Protein AF-A0A497CG20-F1 (afdb_monomer_lite)

Radius of gyration: 24.89 Å; chains: 1; bounding box: 87×39×53 Å

Structure (mmCIF, N/CA/C/O backbone):
data_AF-A0A497CG20-F1
#
_entry.id   AF-A0A497CG20-F1
#
loop_
_atom_site.group_PDB
_atom_site.id
_atom_site.type_symbol
_atom_site.label_atom_id
_atom_site.label_alt_id
_atom_site.label_comp_id
_atom_site.label_asym_id
_atom_site.label_entity_id
_atom_site.label_seq_id
_atom_site.pdbx_PDB_ins_code
_atom_site.Cartn_x
_atom_site.Cartn_y
_atom_site.Cartn_z
_atom_site.occupancy
_atom_site.B_iso_or_equiv
_atom_site.auth_seq_id
_atom_site.auth_comp_id
_atom_site.auth_asym_id
_atom_site.auth_atom_id
_atom_site.pdbx_PDB_model_num
ATOM 1 N N . MET A 1 1 ? -23.956 -10.165 29.101 1.00 36.22 1 MET A N 1
ATOM 2 C CA . MET A 1 1 ? -23.519 -10.994 27.953 1.00 36.22 1 MET A CA 1
ATOM 3 C C . MET A 1 1 ? -22.057 -10.684 27.666 1.00 36.22 1 MET A C 1
ATOM 5 O O . MET A 1 1 ? -21.723 -9.510 27.624 1.00 36.22 1 MET A O 1
ATOM 9 N N . LYS A 1 2 ? -21.184 -11.691 27.517 1.00 40.44 2 LYS A N 1
ATOM 10 C CA . LYS A 1 2 ? -19.804 -11.476 27.046 1.00 40.44 2 LYS A CA 1
ATOM 11 C C . LYS A 1 2 ? -19.844 -11.357 25.523 1.00 40.44 2 LYS A C 1
ATOM 13 O O . LYS A 1 2 ? -20.027 -12.365 24.846 1.00 40.44 2 LYS A O 1
ATOM 18 N N . VAL A 1 3 ? -19.748 -10.138 25.004 1.00 47.97 3 VAL A N 1
ATOM 19 C CA . VAL A 1 3 ? -19.591 -9.897 23.564 1.00 47.97 3 VAL A CA 1
ATOM 20 C C . VAL A 1 3 ? -18.223 -10.455 23.162 1.00 47.97 3 VAL A C 1
ATOM 22 O O . VAL A 1 3 ? -17.212 -10.066 23.741 1.00 47.97 3 VAL A O 1
ATOM 25 N N . LYS A 1 4 ? -18.181 -11.419 22.234 1.00 45.28 4 LYS A N 1
ATOM 26 C CA . LYS A 1 4 ? -16.920 -11.872 21.632 1.00 45.28 4 LYS A CA 1
ATOM 27 C C . LYS A 1 4 ? -16.500 -10.820 20.611 1.00 45.28 4 LYS A C 1
ATOM 29 O O . LYS A 1 4 ? -17.121 -10.714 19.560 1.00 45.28 4 LYS A O 1
ATOM 34 N N . VAL A 1 5 ? -15.484 -10.035 20.948 1.00 55.03 5 VAL A N 1
ATOM 35 C CA . VAL A 1 5 ? -14.857 -9.081 20.031 1.00 55.03 5 VAL A CA 1
ATOM 36 C C . VAL A 1 5 ? -13.803 -9.843 19.230 1.00 55.03 5 VAL A C 1
ATOM 38 O O . VAL A 1 5 ? -12.894 -10.421 19.820 1.00 55.03 5 VAL A O 1
ATOM 41 N N . THR A 1 6 ? -13.933 -9.891 17.905 1.00 57.03 6 THR A N 1
ATOM 42 C CA . THR A 1 6 ? -12.849 -10.333 17.017 1.00 57.03 6 THR A CA 1
ATOM 43 C C . THR A 1 6 ? -12.008 -9.118 16.672 1.00 57.03 6 THR A C 1
ATOM 45 O O . THR A 1 6 ? -12.507 -8.176 16.054 1.00 57.03 6 THR A O 1
ATOM 48 N N . LEU A 1 7 ? -10.762 -9.120 17.126 1.00 63.94 7 LEU A N 1
ATOM 49 C CA . LEU A 1 7 ? -9.804 -8.053 16.881 1.00 63.94 7 LEU A CA 1
ATOM 50 C C . LEU A 1 7 ? -8.836 -8.496 15.786 1.00 63.94 7 LEU A C 1
ATOM 52 O O . LEU A 1 7 ? -8.541 -9.688 15.706 1.00 63.94 7 LEU A O 1
ATOM 56 N N . PRO A 1 8 ? -8.352 -7.570 14.947 1.00 65.38 8 PRO A N 1
ATOM 57 C CA . PRO A 1 8 ? -7.290 -7.887 14.007 1.00 65.38 8 PRO A CA 1
ATOM 58 C C . PRO A 1 8 ? -6.031 -8.274 14.787 1.00 65.38 8 PRO A C 1
ATOM 60 O O . PRO A 1 8 ? -5.558 -7.508 15.626 1.00 65.38 8 PRO A O 1
ATOM 63 N N . GLU A 1 9 ? -5.492 -9.455 14.502 1.00 63.66 9 GLU A N 1
ATOM 64 C CA . GLU A 1 9 ? -4.270 -9.949 15.145 1.00 63.66 9 GLU A CA 1
ATOM 65 C C . GLU A 1 9 ? -3.032 -9.580 14.316 1.00 63.66 9 GLU A C 1
ATOM 67 O O . GLU A 1 9 ? -1.929 -9.485 14.851 1.00 63.66 9 GLU A O 1
ATOM 72 N N . ASN A 1 10 ? -3.204 -9.338 13.008 1.00 67.00 10 ASN A N 1
ATOM 73 C CA . ASN A 1 10 ? -2.115 -9.057 12.080 1.00 67.00 10 ASN A CA 1
ATOM 74 C C . ASN A 1 10 ? -2.427 -7.904 11.114 1.00 67.00 10 ASN A C 1
ATOM 76 O O . ASN A 1 10 ? -3.576 -7.610 10.792 1.00 67.00 10 ASN A O 1
ATOM 80 N N . ASN A 1 11 ? -1.373 -7.325 10.525 1.00 73.69 11 ASN A N 1
ATOM 81 C CA . ASN A 1 11 ? -1.465 -6.302 9.468 1.00 73.69 11 ASN A CA 1
ATOM 82 C C . ASN A 1 11 ? -2.280 -6.753 8.233 1.00 73.69 11 ASN A C 1
ATOM 84 O O . ASN A 1 11 ? -2.727 -5.928 7.442 1.00 73.69 11 ASN A O 1
ATOM 88 N N . SER A 1 12 ? -2.449 -8.063 8.032 1.00 80.38 12 SER A N 1
ATOM 89 C CA . SER A 1 12 ? -3.261 -8.625 6.943 1.00 80.38 12 SER A CA 1
ATOM 90 C C . SER A 1 12 ? -4.768 -8.505 7.199 1.00 80.38 12 SER A C 1
ATOM 92 O O . SER A 1 12 ? -5.536 -8.527 6.244 1.00 80.38 12 SER A O 1
ATOM 94 N N . ASP A 1 13 ? -5.174 -8.369 8.463 1.00 80.06 13 ASP A N 1
ATOM 95 C CA . ASP A 1 13 ? -6.580 -8.331 8.890 1.00 80.06 13 ASP A CA 1
ATOM 96 C C . ASP A 1 13 ? -7.145 -6.903 8.871 1.00 80.06 13 ASP A C 1
ATOM 98 O O . ASP A 1 13 ? -8.343 -6.687 9.050 1.00 80.06 13 ASP A O 1
ATOM 102 N N . ILE A 1 14 ? -6.272 -5.913 8.661 1.00 85.75 14 ILE A N 1
ATOM 103 C CA . ILE A 1 14 ? -6.614 -4.497 8.601 1.00 85.75 14 ILE A CA 1
ATOM 104 C C . ILE A 1 14 ? -6.664 -4.067 7.141 1.00 85.75 14 ILE A C 1
ATOM 106 O O . ILE A 1 14 ? -5.677 -4.173 6.416 1.00 85.75 14 ILE A O 1
ATOM 110 N N . THR A 1 15 ? -7.795 -3.514 6.721 1.00 92.50 15 THR A N 1
ATOM 111 C CA . THR A 1 15 ? -7.937 -2.876 5.408 1.00 92.50 15 THR A CA 1
ATOM 112 C C . THR A 1 15 ? -7.403 -1.445 5.421 1.00 92.50 15 THR A C 1
ATOM 114 O O . THR A 1 15 ? -7.436 -0.746 6.441 1.00 92.50 15 THR A O 1
ATOM 117 N N . LEU A 1 16 ? -6.988 -0.956 4.254 1.00 93.44 16 LEU A N 1
ATOM 118 C CA . LEU A 1 16 ? -6.582 0.434 4.072 1.00 93.44 16 LEU A CA 1
ATOM 119 C C . LEU A 1 16 ? -7.684 1.423 4.486 1.00 93.44 16 LEU A C 1
ATOM 121 O O . LEU A 1 16 ? -7.397 2.457 5.082 1.00 93.44 16 LEU A O 1
ATOM 125 N N . LEU A 1 17 ? -8.956 1.101 4.246 1.00 93.69 17 LEU A N 1
ATOM 126 C CA . LEU A 1 17 ? -10.088 1.923 4.671 1.00 93.69 17 LEU A CA 1
ATOM 127 C C . LEU A 1 17 ? -10.144 2.085 6.190 1.00 93.69 17 LEU A C 1
ATOM 129 O O . LEU A 1 17 ? -10.422 3.178 6.687 1.00 93.69 17 LEU A O 1
ATOM 133 N N . GLN A 1 18 ? -9.933 0.995 6.927 1.00 89.94 18 GLN A N 1
ATOM 134 C CA . GLN A 1 18 ? -9.932 1.024 8.387 1.00 89.94 18 GLN A CA 1
ATOM 135 C C . GLN A 1 18 ? -8.779 1.883 8.898 1.00 89.94 18 GLN A C 1
ATOM 137 O O . GLN A 1 18 ? -9.002 2.762 9.731 1.00 89.94 18 GLN A O 1
ATOM 142 N N . PHE A 1 19 ? -7.588 1.724 8.318 1.00 89.44 19 PHE A N 1
ATOM 143 C CA . PHE A 1 19 ? -6.441 2.573 8.626 1.00 89.44 19 PHE A CA 1
ATOM 144 C C . PHE A 1 19 ? -6.713 4.057 8.324 1.00 89.44 19 PHE A C 1
ATOM 146 O O . PHE A 1 19 ? -6.526 4.911 9.185 1.00 89.44 19 PHE A O 1
ATOM 153 N N . GLN A 1 20 ? -7.272 4.382 7.155 1.00 91.56 20 GLN A N 1
ATOM 154 C CA . GLN A 1 20 ? -7.654 5.753 6.795 1.00 91.56 20 GLN A CA 1
ATOM 155 C C . GLN A 1 20 ? -8.677 6.361 7.767 1.00 91.56 20 GLN A C 1
ATOM 157 O O . GLN A 1 20 ? -8.612 7.549 8.090 1.00 91.56 20 GLN A O 1
ATOM 162 N N . LYS A 1 21 ? -9.659 5.573 8.226 1.00 90.62 21 LYS A N 1
ATOM 163 C CA . LYS A 1 21 ? -10.639 6.019 9.231 1.00 90.62 21 LYS A CA 1
ATOM 164 C C . LYS A 1 21 ? -9.974 6.273 10.582 1.00 90.62 21 LYS A C 1
ATOM 166 O O . LYS A 1 21 ? -10.325 7.254 11.237 1.00 90.62 21 LYS A O 1
ATOM 171 N N . TYR A 1 22 ? -9.029 5.420 10.971 1.00 86.56 22 TYR A N 1
ATOM 172 C CA . TYR A 1 22 ? -8.244 5.568 12.191 1.00 86.56 22 TYR A CA 1
ATOM 173 C C . TYR A 1 22 ? -7.375 6.834 12.156 1.00 86.56 22 TYR A C 1
ATOM 175 O O . TYR A 1 22 ? -7.491 7.666 13.050 1.00 86.56 22 TYR A O 1
ATOM 183 N N . GLU A 1 23 ? -6.625 7.068 11.078 1.00 87.12 23 GLU A N 1
ATOM 184 C CA . GLU A 1 23 ? -5.813 8.283 10.892 1.00 87.12 23 GLU A CA 1
ATOM 185 C C . GLU A 1 23 ? -6.654 9.570 10.910 1.00 87.12 23 GLU A C 1
ATOM 187 O O . GLU A 1 23 ? -6.287 10.591 11.491 1.00 87.12 23 GLU A O 1
ATOM 192 N N . LYS A 1 24 ? -7.854 9.538 10.324 1.00 89.75 24 LYS A N 1
ATOM 193 C CA . LYS A 1 24 ? -8.784 10.675 10.417 1.00 89.75 24 LYS A CA 1
ATOM 194 C C . LYS A 1 24 ? -9.299 10.894 11.836 1.00 89.75 24 LYS A C 1
ATOM 196 O O . LYS A 1 24 ? -9.647 12.022 12.186 1.00 89.75 24 LYS A O 1
ATOM 201 N N . LEU A 1 25 ? -9.406 9.835 12.635 1.00 86.06 25 LEU A N 1
ATOM 202 C CA . LEU A 1 25 ? -9.857 9.907 14.019 1.00 86.06 25 LEU A CA 1
ATOM 203 C C . LEU A 1 25 ? -8.759 10.460 14.938 1.00 86.06 25 LEU A C 1
ATOM 205 O O . LEU A 1 25 ? -9.068 11.311 15.767 1.00 86.06 25 LEU A O 1
ATOM 209 N N . THR A 1 26 ? -7.499 10.049 14.763 1.00 81.81 26 THR A N 1
ATOM 210 C CA . THR A 1 26 ? -6.345 10.550 15.541 1.00 81.81 26 THR A CA 1
ATOM 211 C C . THR A 1 26 ? -6.109 12.045 15.328 1.00 81.81 26 THR A C 1
ATOM 213 O O . THR A 1 26 ? -5.745 12.756 16.262 1.00 81.81 26 THR A O 1
ATOM 216 N N . LYS A 1 27 ? -6.400 12.560 14.127 1.00 84.75 27 LYS A N 1
ATOM 217 C CA . LYS A 1 27 ? -6.303 13.993 13.801 1.00 84.75 27 LYS A CA 1
ATOM 218 C C . LYS A 1 27 ? -7.442 14.851 14.395 1.00 84.75 27 LYS A C 1
ATOM 220 O O . LYS A 1 27 ? -7.343 16.081 14.380 1.00 84.75 27 LYS A O 1
ATOM 225 N N . LYS A 1 28 ? -8.530 14.263 14.920 1.00 84.12 28 LYS A N 1
ATOM 226 C CA . LYS A 1 28 ? -9.656 15.022 15.508 1.00 84.12 28 LYS A CA 1
ATOM 227 C C . LYS A 1 28 ? -9.337 15.505 16.924 1.00 84.12 28 LYS A C 1
ATOM 229 O O . LYS A 1 28 ? -9.012 14.719 17.805 1.00 84.12 28 LYS A O 1
ATOM 234 N N . LYS A 1 29 ? -9.525 16.805 17.167 1.00 80.88 29 LYS A N 1
ATOM 235 C CA . LYS A 1 29 ? -9.379 17.427 18.495 1.00 80.88 29 LYS A CA 1
ATOM 236 C C . LYS A 1 29 ? -10.704 17.416 19.266 1.00 80.88 29 LYS A C 1
ATOM 238 O O . LYS A 1 29 ? -11.766 17.525 18.659 1.00 80.88 29 LYS A O 1
ATOM 243 N N . GLY A 1 30 ? -10.627 17.340 20.597 1.00 78.19 30 GLY A N 1
ATOM 244 C CA . GLY A 1 30 ? -11.780 17.502 21.497 1.00 78.19 30 GLY A CA 1
ATOM 245 C C . GLY A 1 30 ? -12.581 16.232 21.801 1.00 78.19 30 GLY A C 1
ATOM 246 O O . GLY A 1 30 ? -13.637 16.332 22.413 1.00 78.19 30 GLY A O 1
ATOM 247 N N . LEU A 1 31 ? -12.097 15.055 21.393 1.00 78.12 31 LEU A N 1
ATOM 248 C CA . LEU A 1 31 ? -12.680 13.774 21.797 1.00 78.12 31 LEU A CA 1
ATOM 249 C C . LEU A 1 31 ? -12.225 13.416 23.212 1.00 78.12 31 LEU A C 1
ATOM 251 O O . LEU A 1 31 ? -11.040 13.524 23.532 1.00 78.12 31 LEU A O 1
ATOM 255 N N . THR A 1 32 ? -13.147 12.939 24.043 1.00 80.12 32 THR A N 1
ATOM 256 C CA . THR A 1 32 ? -12.768 12.279 25.297 1.00 80.12 32 THR A CA 1
ATOM 257 C C . THR A 1 32 ? -12.097 10.934 24.999 1.00 80.12 32 THR A C 1
ATOM 259 O O . THR A 1 32 ? -12.389 10.299 23.982 1.00 80.12 32 THR A O 1
ATOM 262 N N . ASN A 1 33 ? -11.240 10.448 25.907 1.00 71.50 33 ASN A N 1
ATOM 263 C CA . ASN A 1 33 ? -10.596 9.134 25.753 1.00 71.50 33 ASN A CA 1
ATOM 264 C C . ASN A 1 33 ? -11.624 8.018 25.502 1.00 71.50 33 ASN A C 1
ATOM 266 O O . ASN A 1 33 ? -11.411 7.161 24.652 1.00 71.50 33 ASN A O 1
ATOM 270 N N . ARG A 1 34 ? -12.780 8.063 26.177 1.00 72.88 34 ARG A N 1
ATOM 271 C CA . ARG A 1 34 ? -13.854 7.074 25.997 1.00 72.88 34 ARG A CA 1
ATOM 272 C C . ARG A 1 34 ? -14.439 7.101 24.581 1.00 72.88 34 ARG A C 1
ATOM 274 O O . ARG A 1 34 ? -14.639 6.047 23.982 1.00 72.88 34 ARG A O 1
ATOM 281 N N . GLU A 1 35 ? -14.711 8.285 24.036 1.00 77.25 35 GLU A N 1
ATOM 282 C CA . GLU A 1 35 ? -15.280 8.430 22.690 1.00 77.25 35 GLU A CA 1
ATOM 283 C C . GLU A 1 35 ? -14.296 8.047 21.592 1.00 77.25 35 GLU A C 1
ATOM 285 O O . GLU A 1 35 ? -14.691 7.415 20.612 1.00 77.25 35 GLU A O 1
ATOM 290 N N . PHE A 1 36 ? -13.029 8.436 21.746 1.00 77.88 36 PHE A N 1
ATOM 291 C CA . PHE A 1 36 ? -11.964 8.058 20.826 1.00 77.88 36 PHE A CA 1
ATOM 292 C C . PHE A 1 36 ? -11.855 6.534 20.748 1.00 77.88 36 PHE A C 1
ATOM 294 O O . PHE A 1 36 ? -11.998 5.946 19.678 1.00 77.88 36 PHE A O 1
ATOM 301 N N . THR A 1 37 ? -11.721 5.887 21.901 1.00 70.75 37 THR A N 1
ATOM 302 C CA . THR A 1 37 ? -11.549 4.441 22.009 1.00 70.75 37 THR A CA 1
ATOM 303 C C . THR A 1 37 ? -12.732 3.653 21.451 1.00 70.75 37 THR A C 1
ATOM 305 O O . THR A 1 37 ? -12.538 2.725 20.668 1.00 70.75 37 THR A O 1
ATOM 308 N N . ALA A 1 38 ? -13.969 4.035 21.776 1.00 74.50 38 ALA A N 1
ATOM 309 C CA . ALA A 1 38 ? -15.148 3.349 21.247 1.00 74.50 38 ALA A CA 1
ATOM 310 C C . ALA A 1 38 ? -15.249 3.450 19.710 1.00 74.50 38 ALA A C 1
ATOM 312 O O . ALA A 1 38 ? -15.689 2.508 19.052 1.00 74.50 38 ALA A O 1
ATOM 313 N N . ARG A 1 39 ? -14.782 4.558 19.118 1.00 80.81 39 ARG A N 1
ATOM 314 C CA . ARG A 1 39 ? -14.688 4.711 17.657 1.00 80.81 39 ARG A CA 1
ATOM 315 C C . ARG A 1 39 ? -13.553 3.887 17.048 1.00 80.81 39 ARG A C 1
ATOM 317 O O . ARG A 1 39 ? -13.713 3.391 15.941 1.00 80.81 39 ARG A O 1
ATOM 324 N N . VAL A 1 40 ? -12.424 3.724 17.741 1.00 78.06 40 VAL A N 1
ATOM 325 C CA . VAL A 1 40 ? -11.350 2.821 17.293 1.00 78.06 40 VAL A CA 1
ATOM 326 C C . VAL A 1 40 ? -11.871 1.387 17.238 1.00 78.06 40 VAL A C 1
ATOM 328 O O . VAL A 1 40 ? -11.772 0.740 16.199 1.00 78.06 40 VAL A O 1
ATOM 331 N N . VAL A 1 41 ? -12.506 0.908 18.310 1.00 75.38 41 VAL A N 1
ATOM 332 C CA . VAL A 1 41 ? -13.065 -0.450 18.335 1.00 75.38 41 VAL A CA 1
ATOM 333 C C . VAL A 1 41 ? -14.078 -0.653 17.213 1.00 75.38 41 VAL A C 1
ATOM 335 O O . VAL A 1 41 ? -14.007 -1.670 16.526 1.00 75.38 41 VAL A O 1
ATOM 338 N N . SER A 1 42 ? -14.977 0.303 16.963 1.00 79.19 42 SER A N 1
ATOM 339 C CA . SER A 1 42 ? -15.965 0.151 15.888 1.00 79.19 42 SER A CA 1
ATOM 340 C C . SER A 1 42 ? -15.342 0.102 14.488 1.00 79.19 42 SER A C 1
ATOM 342 O O . SER A 1 42 ? -15.864 -0.582 13.611 1.00 79.19 42 SER A O 1
ATOM 344 N N . ILE A 1 43 ? -14.199 0.762 14.271 1.00 83.69 43 ILE A N 1
ATOM 345 C CA . ILE A 1 43 ? -13.457 0.686 13.003 1.00 83.69 43 ILE A CA 1
ATOM 346 C C . ILE A 1 43 ? -12.906 -0.728 12.765 1.00 83.69 43 ILE A C 1
ATOM 348 O O . ILE A 1 43 ? -12.988 -1.227 11.641 1.00 83.69 43 ILE A O 1
ATOM 352 N N . PHE A 1 44 ? -12.353 -1.372 13.795 1.00 78.44 44 PHE A N 1
ATOM 353 C CA . PHE A 1 44 ? -11.583 -2.613 13.635 1.00 78.44 44 PHE A CA 1
ATOM 354 C C . PHE A 1 44 ? -12.348 -3.902 13.961 1.00 78.44 44 PHE A C 1
ATOM 356 O O . PHE A 1 44 ? -11.977 -4.955 13.460 1.00 78.44 44 PHE A O 1
ATOM 363 N N . SER A 1 45 ? -13.414 -3.844 14.762 1.00 69.88 45 SER A N 1
ATOM 364 C CA . SER A 1 45 ? -14.129 -5.044 15.236 1.00 69.88 45 SER A CA 1
ATOM 365 C C . SER A 1 45 ? -15.440 -5.348 14.504 1.00 69.88 45 SER A C 1
ATOM 367 O O . SER A 1 45 ? -16.114 -6.314 14.852 1.00 69.88 45 SER A O 1
ATOM 369 N N . ASN A 1 46 ? -15.838 -4.535 13.515 1.00 62.12 46 ASN A N 1
ATOM 370 C CA . ASN A 1 46 ? -17.170 -4.588 12.883 1.00 62.12 46 ASN A CA 1
ATOM 371 C C . ASN A 1 46 ? -18.355 -4.478 13.875 1.00 62.12 46 ASN A C 1
ATOM 373 O O . ASN A 1 46 ? -19.503 -4.692 13.485 1.00 62.12 46 ASN A O 1
ATOM 377 N N . LEU A 1 47 ? -18.109 -4.137 15.146 1.00 61.03 47 LEU A N 1
ATOM 378 C CA . LEU A 1 47 ? -19.145 -3.952 16.160 1.00 61.03 47 LEU A CA 1
ATOM 379 C C . LEU A 1 47 ? -19.694 -2.526 16.124 1.00 61.03 47 LEU A C 1
ATOM 381 O O . LEU A 1 47 ? -18.948 -1.554 15.979 1.00 61.03 47 LEU A O 1
ATOM 385 N N . ASP A 1 48 ? -21.009 -2.403 16.309 1.00 57.44 48 ASP A N 1
ATOM 386 C CA . ASP A 1 48 ? -21.661 -1.103 16.433 1.00 57.44 48 ASP A CA 1
ATOM 387 C C . ASP A 1 48 ? -21.249 -0.408 17.742 1.00 57.44 48 ASP A C 1
ATOM 389 O O . ASP A 1 48 ? -21.115 -1.044 18.790 1.00 57.44 48 ASP A O 1
ATOM 393 N N . TYR A 1 49 ? -21.085 0.915 17.686 1.00 55.25 49 TYR A N 1
ATOM 394 C CA . TYR A 1 49 ? -20.668 1.776 18.796 1.00 55.25 49 TYR A CA 1
ATOM 395 C C . TYR A 1 49 ? -21.543 1.573 20.043 1.00 55.25 49 TYR A C 1
ATOM 397 O O . TYR A 1 49 ? -21.036 1.532 21.163 1.00 55.25 49 TYR A O 1
ATOM 405 N N . HIS A 1 50 ? -22.847 1.365 19.841 1.00 58.22 50 HIS A N 1
ATOM 406 C CA . HIS A 1 50 ? -23.829 1.129 20.903 1.00 58.22 50 HIS A CA 1
ATOM 407 C C . HIS A 1 50 ? -23.713 -0.251 21.572 1.00 58.22 50 HIS A C 1
ATOM 409 O O . HIS A 1 50 ? -24.249 -0.462 22.655 1.00 58.22 50 HIS A O 1
ATOM 415 N N . SER A 1 51 ? -22.988 -1.194 20.964 1.00 56.50 51 SER A N 1
ATOM 416 C CA . SER A 1 51 ? -22.783 -2.547 21.506 1.00 56.50 51 SER A CA 1
ATOM 417 C C . SER A 1 51 ? -21.607 -2.630 22.490 1.00 56.50 51 SER A C 1
ATOM 419 O O . SER A 1 51 ? -21.342 -3.694 23.051 1.00 56.50 51 SER A O 1
ATOM 421 N N . LEU A 1 52 ? -20.888 -1.520 22.701 1.00 59.22 52 LEU A N 1
ATOM 422 C CA . LEU A 1 52 ? -19.640 -1.469 23.470 1.00 59.22 52 LEU A CA 1
ATOM 423 C C . LEU A 1 52 ? -19.814 -1.046 24.934 1.00 59.22 52 LEU A C 1
ATOM 425 O O . LEU A 1 52 ? -18.820 -0.995 25.658 1.00 59.22 52 LEU A O 1
ATOM 429 N N . ASP A 1 53 ? -21.045 -0.812 25.399 1.00 57.16 53 ASP A N 1
ATOM 430 C CA . ASP A 1 53 ? -21.348 -0.358 26.769 1.00 57.16 53 ASP A CA 1
ATOM 431 C C . ASP A 1 53 ? -20.970 -1.362 27.883 1.00 57.16 53 ASP A C 1
ATOM 433 O O . ASP A 1 53 ? -21.093 -1.052 29.068 1.00 57.16 53 ASP A O 1
ATOM 437 N N . GLY A 1 54 ? -20.464 -2.550 27.527 1.00 55.84 54 GLY A N 1
ATOM 438 C CA . GLY A 1 54 ? -20.026 -3.589 28.466 1.00 55.84 54 GLY A CA 1
ATOM 439 C C . GLY A 1 54 ? 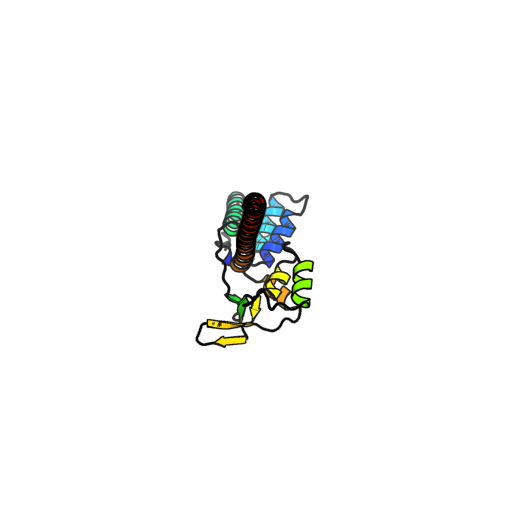-18.555 -4.013 28.380 1.00 55.84 54 GLY A C 1
ATOM 440 O O . GLY A 1 54 ? -18.182 -4.952 29.084 1.00 55.84 54 GLY A O 1
ATOM 441 N N . VAL A 1 55 ? -17.727 -3.395 27.529 1.00 56.97 55 VAL A N 1
ATOM 442 C CA . VAL A 1 55 ? -16.294 -3.744 27.425 1.00 56.97 55 VAL A CA 1
ATOM 443 C C . VAL A 1 55 ? -15.507 -2.987 28.515 1.00 56.97 55 VAL A C 1
ATOM 445 O O . VAL A 1 55 ? -15.874 -1.876 28.902 1.00 56.97 55 VAL A O 1
ATOM 448 N N . LYS A 1 56 ? -14.485 -3.606 29.124 1.00 56.47 56 LYS A N 1
ATOM 449 C CA . LYS A 1 56 ? -13.731 -3.001 30.243 1.00 56.47 56 LYS A CA 1
ATOM 450 C C . LYS A 1 56 ? -12.592 -2.134 29.733 1.00 56.47 56 LYS A C 1
ATOM 452 O O . LYS A 1 56 ? -11.907 -2.574 28.824 1.00 56.47 56 LYS A O 1
ATOM 457 N N . LEU A 1 57 ? -12.325 -0.983 30.379 1.00 53.97 57 LEU A N 1
ATOM 458 C CA . LEU A 1 57 ? -11.286 -0.005 29.984 1.00 53.97 57 LEU A CA 1
ATOM 459 C C . LEU A 1 57 ? -9.915 -0.653 29.662 1.00 53.97 57 LEU A C 1
ATOM 461 O O . LEU A 1 57 ? -9.279 -0.278 28.683 1.00 53.97 57 LEU A O 1
ATOM 465 N N . THR A 1 58 ? -9.524 -1.671 30.434 1.00 56.91 58 THR A N 1
ATOM 466 C CA . THR A 1 58 ? -8.289 -2.456 30.255 1.00 56.91 58 THR A CA 1
ATOM 467 C C . THR A 1 58 ? -8.254 -3.248 28.952 1.00 56.91 58 THR A C 1
ATOM 469 O O . THR A 1 58 ? -7.247 -3.227 28.257 1.00 56.91 58 THR A O 1
ATOM 472 N N . ASP A 1 59 ? -9.375 -3.867 28.568 1.00 57.84 59 ASP A N 1
ATOM 473 C CA . ASP A 1 59 ? -9.476 -4.608 27.307 1.00 57.84 59 ASP A CA 1
ATOM 474 C C . ASP A 1 59 ? -9.297 -3.655 26.110 1.00 57.84 59 ASP A C 1
ATOM 476 O O . ASP A 1 59 ? -8.902 -4.080 25.031 1.00 57.84 59 ASP A O 1
ATOM 480 N N . TYR A 1 60 ? -9.551 -2.351 26.284 1.00 60.31 60 TYR A N 1
ATOM 481 C CA . TYR A 1 60 ? -9.402 -1.367 25.213 1.00 60.31 60 TYR A CA 1
ATOM 482 C C . TYR A 1 60 ? -7.986 -0.818 25.035 1.00 60.31 60 TYR A C 1
ATOM 484 O O . TYR A 1 60 ? -7.600 -0.530 23.903 1.00 60.31 60 TYR A O 1
ATOM 492 N N . GLU A 1 61 ? -7.220 -0.636 26.112 1.00 64.38 61 GLU A N 1
ATOM 493 C CA . GLU A 1 61 ? -5.798 -0.276 25.993 1.00 64.38 61 GLU A CA 1
ATOM 494 C C . GLU A 1 61 ? -5.031 -1.405 25.301 1.00 64.38 61 GLU A C 1
ATOM 496 O O . GLU A 1 61 ? -4.233 -1.147 24.398 1.00 64.38 61 GLU A O 1
ATOM 501 N N . ASP A 1 62 ? -5.380 -2.652 25.624 1.00 65.06 62 ASP A N 1
ATOM 502 C CA . ASP A 1 62 ? -4.858 -3.839 24.954 1.00 65.06 62 ASP A CA 1
ATOM 503 C C . ASP A 1 62 ? -5.231 -3.866 23.464 1.00 65.06 62 ASP A C 1
ATOM 505 O O . ASP A 1 62 ? -4.378 -4.173 22.635 1.00 65.06 62 ASP A O 1
ATOM 509 N N . ILE A 1 63 ? -6.454 -3.467 23.089 1.00 63.53 63 ILE A N 1
ATOM 510 C CA . ILE A 1 63 ? -6.879 -3.350 21.681 1.00 63.53 63 ILE A CA 1
ATOM 511 C C . ILE A 1 63 ? -6.037 -2.327 20.917 1.00 63.53 63 ILE A C 1
ATOM 513 O O . ILE A 1 63 ? -5.527 -2.618 19.835 1.00 63.53 63 ILE A O 1
ATOM 517 N N . VAL A 1 64 ? -5.897 -1.114 21.458 1.00 66.75 64 VAL A N 1
ATOM 518 C CA . VAL A 1 64 ? -5.122 -0.047 20.805 1.00 66.75 64 VAL A CA 1
ATOM 519 C C . VAL A 1 64 ? -3.652 -0.445 20.700 1.00 66.75 64 VAL A C 1
ATOM 521 O O . VAL A 1 64 ? -3.026 -0.220 19.662 1.00 66.75 64 VAL A O 1
ATOM 524 N N . SER A 1 65 ? -3.115 -1.077 21.744 1.00 71.00 65 SER A N 1
ATOM 525 C CA . SER A 1 65 ? -1.760 -1.622 21.762 1.00 71.00 65 SER A CA 1
ATOM 526 C C . SER A 1 65 ? -1.578 -2.699 20.689 1.00 71.00 65 SER A C 1
ATOM 528 O O . SER A 1 65 ? -0.679 -2.578 19.863 1.00 71.00 65 SER A O 1
ATOM 530 N N . GLN A 1 66 ? -2.486 -3.678 20.599 1.00 68.25 66 GLN A N 1
ATOM 531 C CA . GLN A 1 66 ? -2.456 -4.731 19.576 1.00 68.25 66 GLN A CA 1
ATOM 532 C C . GLN A 1 66 ? -2.523 -4.166 18.156 1.00 68.25 66 GLN A C 1
ATOM 534 O O . GLN A 1 66 ? -1.720 -4.557 17.314 1.00 68.25 66 GLN A O 1
ATOM 539 N N . ILE A 1 67 ? -3.408 -3.198 17.892 1.00 66.38 67 ILE A N 1
ATOM 540 C CA . ILE A 1 67 ? -3.493 -2.520 16.588 1.00 66.38 67 ILE A CA 1
ATOM 541 C C . ILE A 1 67 ? -2.180 -1.794 16.279 1.00 66.38 67 ILE A C 1
ATOM 543 O O . ILE A 1 67 ? -1.660 -1.891 15.169 1.00 66.38 67 ILE A O 1
ATOM 547 N N . THR A 1 68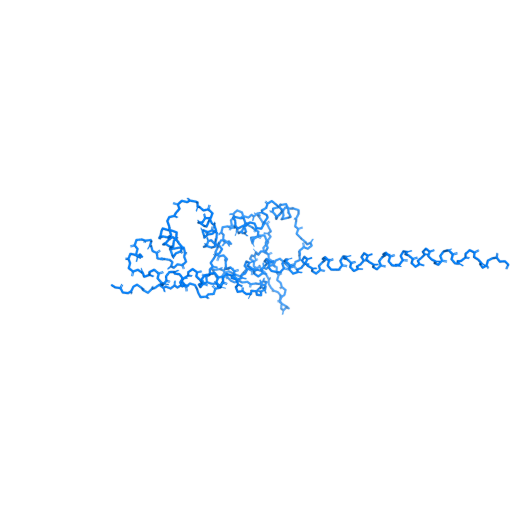 ? -1.615 -1.092 17.260 1.00 68.69 68 THR A N 1
ATOM 548 C CA . THR A 1 68 ? -0.352 -0.363 17.096 1.00 68.69 68 THR A CA 1
ATOM 549 C C . THR A 1 68 ? 0.808 -1.322 16.826 1.00 68.69 68 THR A C 1
ATOM 551 O O . THR A 1 68 ? 1.626 -1.068 15.943 1.00 68.69 68 THR A O 1
ATOM 554 N N . THR A 1 69 ? 0.878 -2.450 17.531 1.00 72.44 69 THR A N 1
ATOM 555 C CA . THR A 1 69 ? 1.875 -3.499 17.294 1.00 72.44 69 THR A CA 1
ATOM 556 C C . THR A 1 69 ? 1.690 -4.142 15.923 1.00 72.44 69 THR A C 1
ATOM 558 O O . THR A 1 69 ? 2.667 -4.291 15.189 1.00 72.44 69 THR A O 1
ATOM 561 N N . ALA A 1 70 ? 0.453 -4.465 15.537 1.00 67.19 70 ALA A N 1
ATOM 562 C CA . ALA A 1 70 ? 0.140 -5.030 14.231 1.00 67.19 70 ALA A CA 1
ATOM 563 C C . ALA A 1 70 ? 0.587 -4.085 13.108 1.00 67.19 70 ALA A C 1
ATOM 565 O O . ALA A 1 70 ? 1.305 -4.524 12.214 1.00 67.19 70 ALA A O 1
ATOM 566 N N . LEU A 1 71 ? 0.265 -2.789 13.206 1.00 65.00 71 LEU A N 1
ATOM 567 C CA . LEU A 1 71 ? 0.664 -1.763 12.236 1.00 65.00 71 LEU A CA 1
ATOM 568 C C . LEU A 1 71 ? 2.187 -1.607 12.123 1.00 65.00 71 LEU A C 1
ATOM 570 O O . LEU A 1 71 ? 2.691 -1.457 11.012 1.00 65.00 71 LEU A O 1
ATOM 574 N N . ASN A 1 72 ? 2.912 -1.701 13.242 1.00 70.19 72 ASN A N 1
ATOM 575 C CA . ASN A 1 72 ? 4.371 -1.546 13.296 1.00 70.19 72 ASN A CA 1
ATOM 576 C C . ASN A 1 72 ? 5.160 -2.841 13.039 1.00 70.19 72 ASN A C 1
ATOM 578 O O . ASN A 1 72 ? 6.392 -2.820 13.048 1.00 70.19 72 ASN A O 1
ATOM 582 N N . THR A 1 73 ? 4.486 -3.971 12.824 1.00 72.69 73 THR A N 1
ATOM 583 C CA . THR A 1 73 ? 5.161 -5.234 12.505 1.00 72.69 73 THR A CA 1
ATOM 584 C C . THR A 1 73 ? 5.825 -5.131 11.134 1.00 72.69 73 THR A C 1
ATOM 586 O O . THR A 1 73 ? 5.200 -4.685 10.172 1.00 72.69 73 THR A O 1
ATOM 589 N N . GLU A 1 74 ? 7.084 -5.561 11.029 1.00 71.38 74 GLU A N 1
ATOM 590 C CA . GLU A 1 74 ? 7.838 -5.521 9.775 1.00 71.38 74 GLU A CA 1
ATOM 591 C C . GLU A 1 74 ? 7.155 -6.386 8.708 1.00 71.38 74 GLU A C 1
ATOM 593 O O . GLU A 1 74 ? 6.963 -7.593 8.881 1.00 71.38 74 GLU A O 1
ATOM 598 N N . VAL A 1 75 ? 6.778 -5.764 7.589 1.00 82.88 75 VAL A N 1
ATOM 599 C CA . VAL A 1 75 ? 6.092 -6.455 6.498 1.00 82.88 75 VAL A CA 1
ATOM 600 C C . VAL A 1 75 ? 6.995 -6.562 5.282 1.00 82.88 75 VAL A C 1
ATOM 602 O O . VAL A 1 75 ? 7.518 -5.570 4.777 1.00 82.88 75 VAL A O 1
ATOM 605 N N . LYS A 1 76 ? 7.135 -7.787 4.769 1.00 87.50 76 LYS A N 1
ATOM 606 C CA . LYS A 1 76 ? 7.819 -8.040 3.500 1.00 87.50 76 LYS A CA 1
ATOM 607 C C . LYS A 1 76 ? 6.941 -7.616 2.330 1.00 87.50 76 LYS A C 1
ATOM 609 O O . LYS A 1 76 ? 5.741 -7.890 2.312 1.00 87.50 76 LYS A O 1
ATOM 614 N N . PHE A 1 77 ? 7.567 -7.024 1.320 1.00 93.19 77 PHE A N 1
ATOM 615 C CA . PHE A 1 77 ? 6.909 -6.733 0.055 1.00 93.19 77 PHE A CA 1
ATOM 616 C C . PHE A 1 77 ? 6.356 -8.012 -0.587 1.00 93.19 77 PHE A C 1
ATOM 618 O O . PHE A 1 77 ? 7.053 -9.024 -0.692 1.00 93.19 77 PHE A O 1
ATOM 625 N N . LYS A 1 78 ? 5.100 -7.945 -1.032 1.00 94.81 78 LYS A N 1
ATOM 626 C CA . LYS A 1 78 ? 4.451 -8.967 -1.852 1.00 94.81 78 LYS A CA 1
ATOM 627 C C . LYS A 1 78 ? 4.016 -8.309 -3.150 1.00 94.81 78 LYS A C 1
ATOM 629 O O . LYS A 1 78 ? 3.256 -7.346 -3.139 1.00 94.81 78 LYS A O 1
ATOM 634 N N . ASN A 1 79 ? 4.495 -8.847 -4.263 1.00 94.62 79 ASN A N 1
ATOM 635 C CA . ASN A 1 79 ? 4.190 -8.335 -5.593 1.00 94.62 79 ASN A CA 1
ATOM 636 C C . ASN A 1 79 ? 2.830 -8.811 -6.124 1.00 94.62 79 ASN A C 1
ATOM 638 O O . ASN A 1 79 ? 2.405 -8.333 -7.167 1.00 94.62 79 ASN A O 1
ATOM 642 N N . ARG A 1 80 ? 2.157 -9.743 -5.443 1.00 96.06 80 ARG A N 1
ATOM 643 C CA . ARG A 1 80 ? 0.831 -10.238 -5.817 1.00 96.06 80 ARG A CA 1
ATOM 644 C C . ARG A 1 80 ? -0.038 -10.463 -4.588 1.00 96.06 80 ARG A C 1
ATOM 646 O O . ARG A 1 80 ? 0.475 -10.825 -3.525 1.00 96.06 80 ARG A O 1
ATOM 653 N N . PHE A 1 81 ? -1.342 -10.266 -4.736 1.00 96.50 81 PHE A N 1
ATOM 654 C CA . PHE A 1 81 ? -2.326 -10.592 -3.707 1.00 96.50 81 PHE A CA 1
ATOM 655 C C . PHE A 1 81 ? -3.715 -10.809 -4.305 1.00 96.50 81 PHE A C 1
ATOM 657 O O . PHE A 1 81 ? -3.991 -10.388 -5.425 1.00 96.50 81 PHE A O 1
ATOM 664 N N . TYR A 1 82 ? -4.591 -11.447 -3.533 1.00 96.25 82 TYR A N 1
ATOM 665 C CA . TYR A 1 82 ? -5.993 -11.630 -3.888 1.00 96.25 82 TYR A CA 1
ATOM 666 C C . TYR A 1 82 ? -6.866 -10.665 -3.094 1.00 96.25 82 TYR A C 1
ATOM 668 O O . TYR A 1 82 ? -6.675 -10.498 -1.888 1.00 96.25 82 TYR A O 1
ATOM 676 N N . LEU A 1 83 ? -7.841 -10.071 -3.772 1.00 95.00 83 LEU A N 1
ATOM 677 C CA . LEU A 1 83 ? -8.881 -9.245 -3.175 1.00 95.00 83 LEU A CA 1
ATOM 678 C C . LEU A 1 83 ? -10.214 -9.613 -3.820 1.00 95.00 83 LEU A C 1
ATOM 680 O O . LEU A 1 83 ? -10.335 -9.571 -5.042 1.00 95.00 83 LEU A O 1
ATOM 684 N N . ASP A 1 84 ? -11.183 -10.030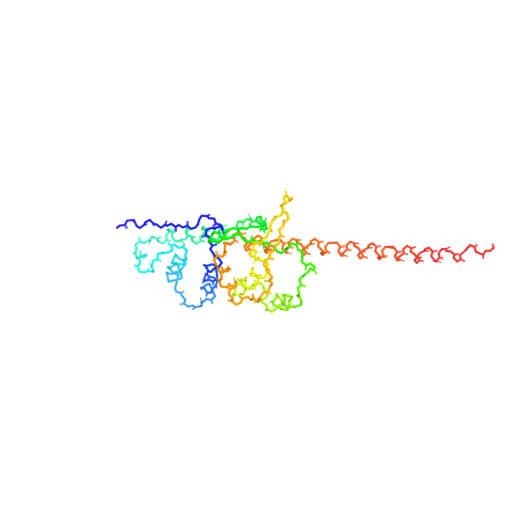 -3.006 1.00 91.19 84 ASP A N 1
ATOM 685 C CA . ASP A 1 84 ? -12.511 -10.474 -3.454 1.00 91.19 84 ASP A CA 1
ATOM 686 C C . ASP A 1 84 ? -12.468 -11.518 -4.589 1.00 91.19 84 ASP A C 1
ATOM 688 O O . ASP A 1 84 ? -13.239 -11.475 -5.546 1.00 91.19 84 ASP A O 1
ATOM 692 N N . GLY A 1 85 ? -11.522 -12.461 -4.502 1.00 93.00 85 GLY A N 1
ATOM 693 C CA . GLY A 1 85 ? -11.339 -13.527 -5.494 1.00 93.00 85 GLY A CA 1
ATOM 694 C C . GLY A 1 85 ? -10.647 -13.094 -6.792 1.00 93.00 85 GLY A C 1
ATOM 695 O O . GLY A 1 85 ? -10.453 -13.925 -7.675 1.00 93.00 85 GLY A O 1
ATOM 696 N N . VAL A 1 86 ? -10.239 -11.829 -6.910 1.00 95.88 86 VAL A N 1
ATOM 697 C CA . VAL A 1 86 ? -9.483 -11.309 -8.053 1.00 95.88 86 VAL A CA 1
ATOM 698 C C . VAL A 1 86 ? -8.010 -11.170 -7.683 1.00 95.88 86 VAL A C 1
ATOM 700 O O . VAL A 1 86 ? -7.678 -10.613 -6.637 1.00 95.88 86 VAL A O 1
ATOM 703 N N . GLU A 1 87 ? -7.122 -11.653 -8.551 1.00 97.06 87 GLU A N 1
ATOM 704 C CA . GLU A 1 87 ? -5.679 -11.505 -8.371 1.00 97.06 87 GLU A CA 1
ATOM 705 C C . GLU A 1 87 ? -5.188 -10.148 -8.891 1.00 97.06 87 GLU A C 1
ATOM 707 O O . GLU A 1 87 ? -5.455 -9.742 -10.028 1.00 97.06 87 GLU A O 1
ATOM 712 N N . TYR A 1 88 ? -4.430 -9.458 -8.048 1.00 97.81 88 TYR A N 1
ATOM 713 C CA . TYR A 1 88 ? -3.772 -8.196 -8.339 1.00 97.81 88 TYR A CA 1
ATOM 714 C C . TYR A 1 88 ? -2.260 -8.384 -8.323 1.00 97.81 88 TYR A C 1
ATOM 716 O O . TYR A 1 88 ? -1.709 -9.035 -7.435 1.00 97.81 88 TYR A O 1
ATOM 724 N N . GLY A 1 89 ? -1.593 -7.772 -9.294 1.00 97.06 89 GLY A N 1
ATOM 725 C CA . GLY A 1 89 ? -0.148 -7.787 -9.448 1.00 97.06 89 GLY A CA 1
ATOM 726 C C . GLY A 1 89 ? 0.425 -6.378 -9.403 1.00 97.06 89 GLY A C 1
ATOM 727 O O . GLY A 1 89 ? -0.203 -5.424 -9.867 1.00 97.06 89 GLY A O 1
ATOM 728 N N . PHE A 1 90 ? 1.620 -6.262 -8.839 1.00 96.94 90 PHE A N 1
ATOM 729 C CA . PHE A 1 90 ? 2.409 -5.042 -8.841 1.00 96.94 90 PHE A CA 1
ATOM 730 C C . PHE A 1 90 ? 2.911 -4.733 -10.254 1.00 96.94 90 PHE A C 1
ATOM 732 O O . PHE A 1 90 ? 3.112 -5.632 -11.069 1.00 96.94 90 PHE A O 1
ATOM 739 N N . ILE A 1 91 ? 3.148 -3.461 -10.556 1.00 94.69 91 ILE A N 1
ATOM 740 C CA . ILE A 1 91 ? 3.717 -3.048 -11.835 1.00 94.69 91 ILE A CA 1
ATOM 741 C C . ILE A 1 91 ? 5.064 -3.751 -12.120 1.00 94.69 91 ILE A C 1
ATOM 743 O O . ILE A 1 91 ? 6.024 -3.554 -11.374 1.00 94.69 91 ILE A O 1
ATOM 747 N N . PRO A 1 92 ? 5.174 -4.558 -13.200 1.00 92.00 92 PRO A N 1
ATOM 748 C CA . PRO A 1 92 ? 6.388 -5.336 -13.463 1.00 92.00 92 PRO A CA 1
ATOM 749 C C . PRO A 1 92 ? 7.608 -4.479 -13.811 1.00 92.00 92 PRO A C 1
ATOM 751 O O . PRO A 1 92 ? 8.732 -4.841 -13.474 1.00 92.00 92 PRO A O 1
ATOM 754 N N . ASN A 1 93 ? 7.390 -3.347 -14.488 1.00 90.06 93 ASN A N 1
ATOM 755 C CA . ASN A 1 93 ? 8.447 -2.429 -14.893 1.00 90.06 93 ASN A CA 1
ATOM 756 C C . ASN A 1 93 ? 8.051 -0.978 -14.600 1.00 90.06 93 ASN A C 1
ATOM 758 O O . ASN A 1 93 ? 7.204 -0.403 -15.278 1.00 90.06 93 ASN A O 1
ATOM 762 N N . LEU A 1 94 ? 8.701 -0.378 -13.601 1.00 87.88 94 LEU A N 1
ATOM 763 C CA . LEU A 1 94 ? 8.490 1.022 -13.223 1.00 87.88 94 LEU A CA 1
ATOM 764 C C . LEU A 1 94 ? 9.008 2.016 -14.276 1.00 87.88 94 LEU A C 1
ATOM 766 O O . LEU A 1 94 ? 8.583 3.165 -14.263 1.00 87.88 94 LEU A O 1
ATOM 770 N N . ASN A 1 95 ? 9.887 1.594 -15.194 1.00 86.25 95 ASN A N 1
ATOM 771 C CA . ASN A 1 95 ? 10.357 2.449 -16.291 1.00 86.25 95 ASN A CA 1
ATOM 772 C C . ASN A 1 95 ? 9.318 2.597 -17.411 1.00 86.25 95 ASN A C 1
ATOM 774 O O . ASN A 1 95 ? 9.415 3.532 -18.200 1.00 86.25 95 ASN A O 1
ATOM 778 N N . ASP A 1 96 ? 8.331 1.699 -17.465 1.00 88.50 96 ASP A N 1
ATOM 779 C CA . ASP A 1 96 ? 7.304 1.675 -18.511 1.00 88.50 96 ASP A CA 1
ATOM 780 C C . ASP A 1 96 ? 5.998 2.360 -18.065 1.00 88.50 96 ASP A C 1
ATOM 782 O O . ASP A 1 96 ? 4.960 2.190 -18.708 1.00 88.50 96 ASP A O 1
ATOM 786 N N . ILE A 1 97 ? 6.018 3.132 -16.967 1.00 92.44 97 ILE A N 1
ATOM 787 C CA . ILE A 1 97 ? 4.852 3.933 -16.575 1.00 92.44 97 ILE A CA 1
ATOM 788 C C . ILE A 1 97 ? 4.578 5.021 -17.610 1.00 92.44 97 ILE A C 1
ATOM 790 O O . ILE A 1 97 ? 5.479 5.685 -18.126 1.00 92.44 97 ILE A O 1
ATOM 794 N N . THR A 1 98 ? 3.303 5.237 -17.896 1.00 92.56 98 THR A N 1
ATOM 795 C CA . THR A 1 98 ? 2.863 6.329 -18.760 1.00 92.56 98 THR A CA 1
ATOM 796 C C . THR A 1 98 ? 3.005 7.679 -18.057 1.00 92.56 98 THR A C 1
ATOM 798 O O . THR A 1 98 ? 3.001 7.778 -16.829 1.00 92.56 98 THR A O 1
ATOM 801 N N . THR A 1 99 ? 3.058 8.763 -18.837 1.00 92.31 99 THR A N 1
ATOM 802 C CA . THR A 1 99 ? 3.048 10.131 -18.291 1.00 92.31 99 THR A CA 1
ATOM 803 C C . THR A 1 99 ? 1.829 10.387 -17.404 1.00 92.31 99 THR A C 1
ATOM 805 O O . THR A 1 99 ? 1.953 11.075 -16.398 1.00 92.31 99 THR A O 1
ATOM 808 N N . ALA A 1 100 ? 0.672 9.809 -17.743 1.00 92.50 100 ALA A N 1
ATOM 809 C CA . ALA A 1 100 ? -0.537 9.924 -16.932 1.00 92.50 100 ALA A CA 1
ATOM 810 C C . ALA A 1 100 ? -0.358 9.270 -15.551 1.00 92.50 100 ALA A C 1
ATOM 812 O O . ALA A 1 100 ? -0.605 9.918 -14.540 1.00 92.50 100 ALA A O 1
ATOM 813 N N . GLU A 1 101 ? 0.155 8.034 -15.503 1.00 93.00 101 GLU A N 1
ATOM 814 C CA . GLU A 1 101 ? 0.453 7.341 -14.239 1.00 93.00 101 GLU A CA 1
ATOM 815 C C . GLU A 1 101 ? 1.452 8.126 -13.383 1.00 93.00 101 GLU A C 1
ATOM 817 O O . GLU A 1 101 ? 1.274 8.239 -12.173 1.00 93.00 101 GLU A O 1
ATOM 822 N N . TYR A 1 102 ? 2.487 8.694 -14.007 1.00 92.19 102 TYR A N 1
ATOM 823 C CA . TYR A 1 102 ? 3.478 9.503 -13.303 1.00 92.19 102 TYR A CA 1
ATOM 824 C C . TYR A 1 102 ? 2.873 10.775 -12.695 1.00 92.19 102 TYR A C 1
ATOM 826 O O . TYR A 1 102 ? 3.124 11.069 -11.527 1.00 92.19 102 TYR A O 1
ATOM 834 N N . VAL A 1 103 ? 2.068 11.517 -13.463 1.00 93.38 103 VAL A N 1
ATOM 835 C CA . VAL A 1 103 ? 1.401 12.736 -12.977 1.00 93.38 103 VAL A CA 1
ATOM 836 C C . VAL A 1 103 ? 0.499 12.416 -11.787 1.00 93.38 103 VAL A C 1
ATOM 838 O O . VAL A 1 103 ? 0.604 13.083 -10.761 1.00 93.38 103 VAL A O 1
ATOM 841 N N . ASP A 1 104 ? -0.308 11.359 -11.882 1.00 93.62 104 ASP A N 1
ATOM 842 C CA . ASP A 1 104 ? -1.191 10.937 -10.793 1.00 93.62 104 ASP A CA 1
ATOM 843 C C . ASP A 1 104 ? -0.406 10.496 -9.539 1.00 93.62 104 ASP A C 1
ATOM 845 O O . ASP A 1 104 ? -0.772 10.854 -8.420 1.00 93.62 104 ASP A O 1
ATOM 849 N N . LEU A 1 105 ? 0.704 9.760 -9.694 1.00 91.56 105 LEU A N 1
ATOM 850 C CA . LEU A 1 105 ? 1.566 9.380 -8.563 1.00 91.56 105 LEU A CA 1
ATOM 851 C C . LEU A 1 105 ? 2.139 10.606 -7.837 1.00 91.56 105 LEU A C 1
ATOM 853 O O . LEU A 1 105 ? 2.174 10.628 -6.604 1.00 91.56 105 LEU A O 1
ATOM 857 N N . VAL A 1 106 ? 2.581 11.617 -8.591 1.00 89.19 106 VAL A N 1
ATOM 858 C CA . VAL A 1 106 ? 3.104 12.873 -8.034 1.00 89.19 106 VAL A CA 1
ATOM 859 C C . VAL A 1 106 ? 1.999 13.675 -7.349 1.00 89.19 106 VAL A C 1
ATOM 861 O O . VAL A 1 106 ? 2.237 14.235 -6.281 1.00 89.19 106 VAL A O 1
ATOM 864 N N . GLU A 1 107 ? 0.799 13.716 -7.930 1.00 93.00 107 GLU A N 1
ATOM 865 C CA . GLU A 1 107 ? -0.346 14.433 -7.364 1.00 93.00 107 GLU A CA 1
ATOM 866 C C . GLU A 1 107 ? -0.816 13.820 -6.038 1.00 93.00 107 GLU A C 1
ATOM 868 O O . GLU A 1 107 ? -1.096 14.541 -5.080 1.00 93.00 107 GLU A O 1
ATOM 873 N N . TYR A 1 108 ? -0.910 12.491 -5.962 1.00 91.38 108 TYR A N 1
ATOM 874 C CA . TYR A 1 108 ? -1.477 11.815 -4.796 1.00 91.38 108 TYR A CA 1
ATOM 875 C C . TYR A 1 108 ? -0.524 11.767 -3.601 1.00 91.38 108 TYR A C 1
ATOM 877 O O . TYR A 1 108 ? -0.982 11.911 -2.466 1.00 91.38 108 TYR A O 1
ATOM 885 N N . GLY A 1 109 ? 0.780 11.584 -3.816 1.00 86.62 109 GLY A N 1
ATOM 886 C CA . GLY A 1 109 ? 1.748 11.466 -2.722 1.00 86.62 109 GLY A CA 1
ATOM 887 C C . GLY A 1 109 ? 1.522 10.231 -1.836 1.00 86.62 109 GLY A C 1
ATOM 888 O O . GLY A 1 109 ? 0.863 9.278 -2.231 1.00 86.62 109 GLY A O 1
ATOM 889 N N . THR A 1 110 ? 2.095 10.218 -0.628 1.00 84.88 110 THR A N 1
ATOM 890 C CA . THR A 1 110 ? 2.083 9.041 0.276 1.00 84.88 110 THR A CA 1
ATOM 891 C C . THR A 1 110 ? 1.208 9.221 1.518 1.00 84.88 110 THR A C 1
ATOM 893 O O . THR A 1 110 ? 1.275 8.421 2.450 1.00 84.88 110 THR A O 1
ATOM 896 N N . GLU A 1 111 ? 0.369 10.256 1.530 1.00 89.25 111 GLU A N 1
ATOM 897 C CA . GLU A 1 111 ? -0.539 10.528 2.641 1.00 89.25 111 GLU A CA 1
ATOM 898 C C . GLU A 1 111 ? -1.618 9.436 2.756 1.00 89.25 111 GLU A C 1
ATOM 900 O O . GLU A 1 111 ? -2.103 8.930 1.733 1.00 89.25 111 GLU A O 1
ATOM 905 N N . PRO A 1 112 ? -2.055 9.075 3.979 1.00 88.31 112 PRO A N 1
ATOM 906 C CA . PRO A 1 112 ? -3.064 8.041 4.178 1.00 88.31 112 PRO A CA 1
ATOM 907 C C . PRO A 1 112 ? -4.318 8.252 3.325 1.00 88.31 112 PRO A C 1
ATOM 909 O O . PRO A 1 112 ? -4.868 7.289 2.797 1.00 88.31 112 PRO A O 1
ATOM 912 N N . GLU A 1 113 ? -4.766 9.497 3.151 1.00 90.94 113 GLU A N 1
ATOM 913 C CA . GLU A 1 113 ? -5.998 9.865 2.449 1.00 90.94 113 GLU A CA 1
ATOM 914 C C . GLU A 1 113 ? -5.990 9.550 0.946 1.00 90.94 113 GLU A C 1
ATOM 916 O O . GLU A 1 113 ? -7.061 9.361 0.365 1.00 90.94 113 GLU A O 1
ATOM 921 N N . THR A 1 114 ? -4.816 9.499 0.321 1.00 94.38 114 THR A N 1
ATOM 922 C CA . THR A 1 114 ? -4.641 9.282 -1.124 1.00 94.38 114 THR A CA 1
ATOM 923 C C . THR A 1 114 ? -3.994 7.940 -1.445 1.00 94.38 114 THR A C 1
ATOM 925 O O . THR A 1 114 ? -3.990 7.517 -2.603 1.00 94.38 114 THR A O 1
ATOM 928 N N . LEU A 1 115 ? -3.515 7.225 -0.425 1.00 94.44 115 LEU A N 1
ATOM 929 C CA . LEU A 1 115 ? -2.782 5.972 -0.563 1.00 94.44 115 LEU A CA 1
ATOM 930 C C . LEU A 1 115 ? -3.546 4.914 -1.369 1.00 94.44 115 LEU A C 1
ATOM 932 O O . LEU A 1 115 ? -2.951 4.192 -2.159 1.00 94.44 115 LEU A O 1
ATOM 936 N N . ASN A 1 116 ? -4.876 4.866 -1.265 1.00 96.31 116 ASN A N 1
ATOM 937 C CA . ASN A 1 116 ? -5.698 3.932 -2.040 1.00 96.31 116 ASN A CA 1
ATOM 938 C C . ASN A 1 116 ? -5.605 4.188 -3.555 1.00 96.31 116 ASN A C 1
ATOM 940 O O . ASN A 1 116 ? -5.640 3.246 -4.343 1.00 96.31 116 ASN A O 1
ATOM 944 N N . LYS A 1 117 ? -5.432 5.448 -3.969 1.00 96.69 117 LYS A N 1
ATOM 945 C CA . LYS A 1 117 ? -5.225 5.806 -5.376 1.00 96.69 117 LYS A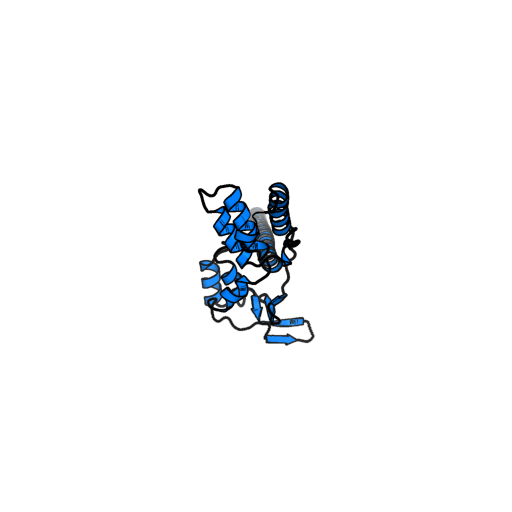 CA 1
ATOM 946 C C . LYS A 1 117 ? -3.826 5.421 -5.846 1.00 96.69 117 LYS A C 1
ATOM 948 O O . LYS A 1 117 ? -3.690 4.859 -6.926 1.00 96.69 117 LYS A O 1
ATOM 953 N N . VAL A 1 118 ? -2.803 5.638 -5.018 1.00 96.06 118 VAL A N 1
ATOM 954 C CA . VAL A 1 118 ? -1.437 5.171 -5.313 1.00 96.06 118 VAL A CA 1
ATOM 955 C C . VAL A 1 118 ? -1.405 3.656 -5.473 1.00 96.06 118 VAL A C 1
ATOM 957 O O . VAL A 1 118 ? -0.887 3.147 -6.466 1.00 96.06 118 VAL A O 1
ATOM 960 N N . MET A 1 119 ? -2.037 2.926 -4.554 1.00 96.19 119 MET A N 1
ATOM 961 C CA . MET A 1 119 ? -2.144 1.470 -4.637 1.00 96.19 119 MET A CA 1
ATOM 962 C C . MET A 1 119 ? -2.847 1.012 -5.918 1.00 96.19 119 MET A C 1
ATOM 964 O O . MET A 1 119 ? -2.451 -0.000 -6.478 1.00 96.19 119 MET A O 1
ATOM 968 N N . ALA A 1 120 ? -3.821 1.767 -6.429 1.00 96.50 120 ALA A N 1
ATOM 969 C CA . ALA A 1 120 ? -4.511 1.450 -7.680 1.00 96.50 120 ALA A CA 1
ATOM 970 C C . ALA A 1 120 ? -3.659 1.647 -8.945 1.00 96.50 120 ALA A C 1
ATOM 972 O O . ALA A 1 120 ? -3.932 1.026 -9.973 1.00 96.50 120 ALA A O 1
ATOM 973 N N . ILE A 1 121 ? -2.636 2.499 -8.883 1.00 95.31 121 ILE A N 1
ATOM 974 C CA . ILE A 1 121 ? -1.650 2.655 -9.962 1.00 95.31 121 ILE A CA 1
ATOM 975 C C . ILE A 1 121 ? -0.652 1.494 -9.906 1.00 95.31 121 ILE A C 1
ATOM 977 O O . ILE A 1 121 ? -0.367 0.843 -10.917 1.00 95.31 121 ILE A O 1
ATOM 981 N N . LEU A 1 122 ? -0.147 1.225 -8.698 1.00 95.50 122 LEU A N 1
ATOM 982 C CA . LEU A 1 122 ? 0.890 0.231 -8.438 1.00 95.50 122 LEU A CA 1
ATOM 983 C C . LEU A 1 122 ? 0.398 -1.205 -8.610 1.00 95.50 122 LEU A C 1
ATOM 985 O O . LEU A 1 122 ? 1.138 -2.027 -9.139 1.00 95.50 122 LEU A O 1
ATOM 989 N N . PHE A 1 123 ? -0.824 -1.504 -8.170 1.00 96.94 123 PHE A N 1
ATOM 990 C CA . PHE A 1 123 ? -1.424 -2.830 -8.217 1.00 96.94 123 PHE A CA 1
ATOM 991 C C . PHE A 1 123 ? -2.663 -2.832 -9.097 1.00 96.94 123 PHE A C 1
ATOM 993 O O . PHE A 1 123 ? -3.640 -2.126 -8.848 1.00 96.94 123 PHE A O 1
ATOM 1000 N N . ARG A 1 124 ? -2.645 -3.687 -10.115 1.00 96.31 124 ARG A N 1
ATOM 1001 C CA . ARG A 1 124 ? -3.744 -3.842 -11.072 1.00 96.31 124 ARG A CA 1
ATOM 1002 C C . ARG A 1 124 ? -4.022 -5.314 -11.313 1.00 96.31 124 ARG A C 1
ATOM 1004 O O . ARG A 1 124 ? -3.187 -6.169 -11.021 1.00 96.31 124 ARG A O 1
ATOM 1011 N N . ARG A 1 125 ? -5.218 -5.609 -11.817 1.00 96.75 125 ARG A N 1
ATOM 1012 C CA . ARG A 1 125 ? -5.660 -6.985 -12.056 1.00 96.75 125 ARG A CA 1
ATOM 1013 C C . ARG A 1 125 ? -4.694 -7.691 -12.994 1.00 96.75 125 ARG A C 1
ATOM 1015 O O . ARG A 1 125 ? -4.300 -7.115 -14.010 1.00 96.75 125 ARG A O 1
ATOM 1022 N N . ILE A 1 126 ? -4.327 -8.923 -12.664 1.00 97.00 126 ILE A N 1
ATOM 1023 C CA . ILE A 1 126 ? -3.532 -9.758 -13.562 1.00 97.00 126 ILE A CA 1
ATOM 1024 C C . ILE A 1 126 ? -4.442 -10.245 -14.692 1.00 97.00 126 ILE A C 1
ATOM 1026 O O . ILE A 1 126 ? -5.526 -10.767 -14.460 1.00 97.00 126 ILE A O 1
ATOM 1030 N N . THR A 1 127 ? -4.011 -10.026 -15.932 1.00 95.75 127 THR A N 1
ATOM 1031 C CA . THR A 1 127 ? -4.762 -10.390 -17.147 1.00 95.75 127 THR A CA 1
ATOM 1032 C C . THR A 1 127 ? -4.235 -11.658 -17.794 1.00 95.75 127 THR A C 1
ATOM 1034 O O . THR A 1 127 ? -4.996 -12.393 -18.409 1.00 95.75 127 THR A O 1
ATOM 1037 N N . ASN A 1 128 ? -2.926 -11.886 -17.700 1.00 92.88 128 ASN A N 1
ATOM 1038 C CA . ASN A 1 128 ? -2.245 -13.037 -18.271 1.00 92.88 128 ASN A CA 1
ATOM 1039 C C . ASN A 1 128 ? -1.028 -13.365 -17.413 1.00 92.88 128 ASN A C 1
ATOM 1041 O O . ASN A 1 128 ? -0.369 -12.453 -16.909 1.00 92.88 128 ASN A O 1
ATOM 1045 N N . GLU A 1 129 ? -0.701 -14.646 -17.338 1.00 93.50 129 GLU A N 1
ATOM 1046 C CA . GLU A 1 129 ? 0.509 -15.170 -16.720 1.00 93.50 129 GLU A CA 1
ATOM 1047 C C . GLU A 1 129 ? 1.148 -16.184 -17.672 1.00 93.50 129 GLU A C 1
ATOM 1049 O O . GLU A 1 129 ? 0.445 -16.943 -18.343 1.00 93.50 129 GLU A O 1
ATOM 1054 N N . ASP A 1 130 ? 2.473 -16.149 -17.782 1.00 92.56 130 ASP A N 1
ATOM 1055 C CA . ASP A 1 130 ? 3.235 -17.138 -18.535 1.00 92.56 130 ASP A CA 1
ATOM 1056 C C . ASP A 1 130 ? 3.723 -18.286 -17.636 1.00 92.56 130 ASP A C 1
ATOM 1058 O O . ASP A 1 130 ? 3.666 -18.230 -16.408 1.00 92.56 130 ASP A O 1
ATOM 1062 N N . ALA A 1 131 ? 4.240 -19.349 -18.254 1.00 90.75 131 ALA A N 1
ATOM 1063 C CA . ALA A 1 131 ? 4.746 -20.518 -17.531 1.00 90.75 131 ALA A CA 1
ATOM 1064 C C . ALA A 1 131 ? 5.993 -20.231 -16.665 1.00 90.75 131 ALA A C 1
ATOM 1066 O O . ALA A 1 131 ? 6.390 -21.083 -15.872 1.00 90.75 131 ALA A O 1
ATOM 1067 N N . PHE A 1 132 ? 6.619 -19.060 -16.819 1.00 90.50 132 PHE A N 1
ATOM 1068 C CA . PHE A 1 132 ? 7.801 -18.634 -16.068 1.00 90.50 132 PHE A CA 1
ATOM 1069 C C . PHE A 1 132 ? 7.445 -17.725 -14.882 1.00 90.50 132 PHE A C 1
ATOM 1071 O O . PHE A 1 132 ? 8.341 -17.284 -14.162 1.00 90.50 132 PHE A O 1
ATOM 1078 N N . GLY A 1 133 ? 6.155 -17.451 -14.660 1.00 85.81 133 GLY A N 1
ATOM 1079 C CA . GLY A 1 133 ? 5.674 -16.599 -13.576 1.00 85.81 133 GLY A CA 1
ATOM 1080 C C . GLY A 1 133 ? 5.754 -15.100 -13.875 1.00 85.81 133 GLY A C 1
ATOM 1081 O O . GLY A 1 133 ? 5.592 -14.284 -12.959 1.00 85.81 133 GLY A O 1
ATOM 1082 N N . ASN A 1 134 ? 5.985 -14.703 -15.131 1.00 92.00 134 ASN A N 1
ATOM 1083 C CA . ASN A 1 134 ? 5.784 -13.317 -15.540 1.00 92.00 134 ASN A CA 1
ATOM 1084 C C . ASN A 1 134 ? 4.303 -13.082 -15.796 1.00 92.00 134 ASN A C 1
ATOM 1086 O O . ASN A 1 134 ? 3.589 -13.947 -16.301 1.00 92.00 134 ASN A O 1
ATOM 1090 N N . TYR A 1 135 ? 3.845 -11.875 -15.497 1.00 95.19 135 TYR A N 1
ATOM 1091 C CA . TYR A 1 135 ? 2.445 -11.528 -15.640 1.00 95.19 135 TYR A CA 1
ATOM 1092 C C . TYR A 1 135 ? 2.264 -10.166 -16.286 1.00 95.19 135 TYR A C 1
ATOM 1094 O O . TYR A 1 135 ? 3.125 -9.285 -16.227 1.00 95.19 135 TYR A O 1
ATOM 1102 N N . ARG A 1 136 ? 1.102 -10.000 -16.912 1.00 94.81 136 ARG A N 1
ATOM 1103 C CA . ARG A 1 136 ? 0.634 -8.724 -17.440 1.00 94.81 136 ARG A CA 1
ATOM 1104 C C . ARG A 1 136 ? -0.509 -8.230 -16.589 1.00 94.81 136 ARG A C 1
ATOM 1106 O O . ARG A 1 136 ? -1.459 -8.968 -16.336 1.00 94.81 136 ARG A O 1
ATOM 1113 N N . ILE A 1 137 ? -0.445 -6.964 -16.223 1.00 95.94 137 ILE A N 1
ATOM 1114 C CA . ILE A 1 137 ? -1.522 -6.292 -15.511 1.00 95.94 137 ILE A CA 1
ATOM 1115 C C . ILE A 1 137 ? -2.406 -5.505 -16.472 1.00 95.94 137 ILE A C 1
ATOM 1117 O O . ILE A 1 137 ? -2.015 -5.192 -17.599 1.00 95.94 137 ILE A O 1
ATOM 1121 N N . GLU A 1 138 ? -3.615 -5.206 -16.022 1.00 95.25 138 GLU A N 1
ATOM 1122 C CA . GLU A 1 138 ? -4.566 -4.368 -16.738 1.00 95.25 138 GLU A CA 1
ATOM 1123 C C . GLU A 1 138 ? -3.967 -2.995 -17.095 1.00 95.25 138 GLU A C 1
ATOM 1125 O O . GLU A 1 138 ? -3.110 -2.449 -16.389 1.00 95.25 138 GLU A O 1
ATOM 1130 N N . LYS A 1 139 ? -4.411 -2.419 -18.218 1.00 93.94 139 LYS A N 1
ATOM 1131 C CA . LYS A 1 139 ? -3.971 -1.084 -18.641 1.00 93.94 139 LYS A CA 1
ATOM 1132 C C . LYS A 1 139 ? -4.465 -0.020 -17.665 1.00 93.94 139 LYS A C 1
ATOM 1134 O O . LYS A 1 139 ? -5.529 -0.150 -17.071 1.00 93.94 139 LYS A O 1
ATOM 1139 N N . TYR A 1 140 ? -3.690 1.049 -17.527 1.00 93.50 140 TYR A N 1
ATOM 1140 C CA . TYR A 1 140 ? -4.081 2.165 -16.683 1.00 93.50 140 TYR A CA 1
ATOM 1141 C C . TYR A 1 140 ? -5.293 2.899 -17.268 1.00 93.50 140 TYR A C 1
ATOM 1143 O O . TYR A 1 140 ? -5.298 3.251 -18.448 1.00 93.50 140 TYR A O 1
ATOM 1151 N N . SER A 1 141 ? -6.310 3.133 -16.439 1.00 91.81 141 SER A N 1
ATOM 1152 C CA . SER A 1 141 ? -7.547 3.830 -16.811 1.00 91.81 141 SER A CA 1
ATOM 1153 C C . SER A 1 141 ? -7.947 4.898 -15.783 1.00 91.81 141 SER A C 1
ATOM 1155 O O . SER A 1 141 ? -9.130 5.207 -15.639 1.00 91.81 141 SER A O 1
ATOM 1157 N N . GLY A 1 142 ? -6.979 5.424 -15.025 1.00 92.31 142 GLY A N 1
ATOM 1158 C CA . GLY A 1 142 ? -7.232 6.300 -13.878 1.00 92.31 142 GLY A CA 1
ATOM 1159 C C . GLY A 1 142 ? -7.511 5.539 -12.575 1.00 92.31 142 GLY A C 1
ATOM 1160 O O . GLY A 1 142 ? -7.545 4.307 -12.540 1.00 92.31 142 GLY A O 1
ATOM 1161 N N . THR A 1 143 ? -7.731 6.290 -11.490 1.00 93.81 143 THR A N 1
ATOM 1162 C CA . THR A 1 143 ? -7.876 5.740 -10.125 1.00 93.81 143 THR A CA 1
ATOM 1163 C C . THR A 1 143 ? -9.281 5.837 -9.532 1.00 93.81 143 THR A C 1
ATOM 1165 O O . THR A 1 143 ? -9.498 5.387 -8.411 1.00 93.81 143 THR A O 1
ATOM 1168 N N . ALA A 1 144 ? -10.260 6.392 -10.252 1.00 92.06 144 ALA A N 1
ATOM 1169 C CA . ALA A 1 144 ? -11.590 6.654 -9.692 1.00 92.06 144 ALA A CA 1
ATOM 1170 C C . ALA A 1 144 ? -12.310 5.380 -9.209 1.00 92.06 144 ALA A C 1
ATOM 1172 O O . ALA A 1 144 ? -12.878 5.372 -8.123 1.00 92.06 144 ALA A O 1
ATOM 1173 N N . LEU A 1 145 ? -12.266 4.298 -9.994 1.00 92.62 145 LEU A N 1
ATOM 1174 C CA . LEU A 1 145 ? -12.895 3.019 -9.638 1.00 92.62 145 LEU A CA 1
ATOM 1175 C C . LEU A 1 145 ? -11.929 2.102 -8.885 1.00 92.62 145 LEU A C 1
ATOM 1177 O O . LEU A 1 145 ? -12.242 1.579 -7.818 1.00 92.62 145 LEU A O 1
ATOM 1181 N N . SER A 1 146 ? -10.728 1.927 -9.432 1.00 93.25 146 SER A N 1
ATOM 1182 C CA . SER A 1 146 ? -9.690 1.060 -8.872 1.00 93.25 146 SER A CA 1
ATOM 1183 C C . SER A 1 146 ? -9.223 1.536 -7.494 1.00 93.25 146 SER A C 1
ATOM 1185 O O . SER A 1 146 ? -8.994 0.716 -6.610 1.00 93.25 146 SER A O 1
ATOM 1187 N N . GLY A 1 147 ? -9.169 2.849 -7.263 1.00 94.69 147 GLY A N 1
ATOM 1188 C CA . GLY A 1 147 ? -8.852 3.437 -5.965 1.00 94.69 147 GLY A CA 1
ATOM 1189 C C . GLY A 1 1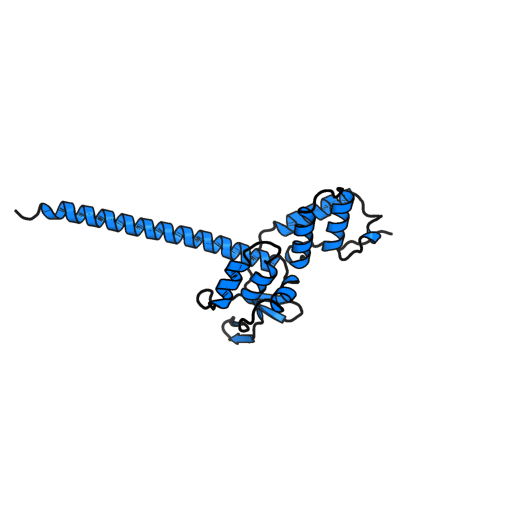47 ? -9.897 3.132 -4.896 1.00 94.69 147 GLY A C 1
ATOM 1190 O O . GLY A 1 147 ? -9.529 2.958 -3.738 1.00 94.69 147 GLY A O 1
ATOM 1191 N N . GLU A 1 148 ? -11.180 3.027 -5.247 1.00 95.69 148 GLU A N 1
ATOM 1192 C CA . GLU A 1 148 ? -12.223 2.616 -4.296 1.00 95.69 148 GLU A CA 1
ATOM 1193 C C . GLU A 1 148 ? -12.088 1.139 -3.925 1.00 95.69 148 GLU A C 1
ATOM 1195 O O . GLU A 1 148 ? -12.184 0.795 -2.749 1.00 95.69 148 GLU A O 1
ATOM 1200 N N . VAL A 1 149 ? -11.763 0.279 -4.895 1.00 96.25 149 VAL A N 1
ATOM 1201 C CA . VAL A 1 149 ? -11.469 -1.140 -4.635 1.00 96.25 149 VAL A CA 1
ATOM 1202 C C . VAL A 1 149 ? -10.253 -1.282 -3.717 1.00 96.25 149 VAL A C 1
ATOM 1204 O O . VAL A 1 149 ? -10.292 -2.016 -2.732 1.00 96.25 149 VAL A O 1
ATOM 1207 N N . MET A 1 150 ? -9.195 -0.509 -3.966 1.00 96.25 150 MET A N 1
ATOM 1208 C CA . MET A 1 150 ? -7.960 -0.554 -3.175 1.00 96.25 150 MET A CA 1
ATOM 1209 C C . MET A 1 150 ? -8.115 -0.070 -1.734 1.00 96.25 150 MET A C 1
ATOM 1211 O O . MET A 1 150 ? -7.238 -0.324 -0.914 1.00 96.25 150 MET A O 1
ATOM 1215 N N . LYS A 1 151 ? -9.239 0.553 -1.363 1.00 96.12 151 LYS A N 1
ATOM 1216 C CA . LYS A 1 151 ? -9.554 0.795 0.052 1.00 96.12 151 LYS A CA 1
ATOM 1217 C C . LYS A 1 151 ? -9.725 -0.507 0.839 1.00 96.12 151 LYS A C 1
ATOM 1219 O O . LYS A 1 151 ? -9.504 -0.508 2.045 1.00 96.12 151 LYS A O 1
ATOM 1224 N N . GLN A 1 152 ? -10.090 -1.603 0.180 1.00 95.81 152 GLN A N 1
ATOM 1225 C CA . GLN A 1 152 ? -10.180 -2.924 0.806 1.00 95.81 152 GLN A CA 1
ATOM 1226 C C . GLN A 1 152 ? -8.846 -3.680 0.792 1.00 95.81 152 GLN A C 1
ATOM 1228 O O . GLN A 1 152 ? -8.761 -4.772 1.347 1.00 95.81 152 GLN A O 1
ATOM 1233 N N . ALA A 1 153 ? -7.789 -3.116 0.193 1.00 95.38 153 ALA A N 1
ATOM 1234 C CA . ALA A 1 153 ? -6.481 -3.753 0.198 1.00 95.38 153 ALA A CA 1
ATOM 1235 C C . ALA A 1 153 ? -5.970 -3.909 1.643 1.00 95.38 153 ALA A C 1
ATOM 1237 O O . ALA A 1 153 ? -6.084 -2.967 2.438 1.00 95.38 153 ALA A O 1
ATOM 1238 N N . PRO A 1 154 ? -5.402 -5.071 1.995 1.00 93.62 154 PRO A N 1
ATOM 1239 C CA . PRO A 1 154 ? -4.889 -5.305 3.334 1.00 93.62 154 PRO A CA 1
ATOM 1240 C C . PRO A 1 154 ? -3.595 -4.512 3.573 1.00 93.62 154 PRO A C 1
ATOM 1242 O O . PRO A 1 154 ? -2.758 -4.352 2.677 1.00 93.62 154 PRO A O 1
ATOM 1245 N N . MET A 1 155 ? -3.410 -4.022 4.798 1.00 91.19 155 MET A N 1
ATOM 1246 C CA . MET A 1 155 ? -2.303 -3.134 5.165 1.00 91.19 155 MET A CA 1
ATOM 1247 C C . MET A 1 155 ? -0.937 -3.799 5.024 1.00 91.19 155 MET A C 1
ATOM 1249 O O . MET A 1 155 ? 0.048 -3.111 4.771 1.00 91.19 155 MET A O 1
ATOM 1253 N N . ASN A 1 156 ? -0.852 -5.128 5.095 1.00 91.56 156 ASN A N 1
ATOM 1254 C CA . ASN A 1 156 ? 0.389 -5.838 4.797 1.00 91.56 156 ASN A CA 1
ATOM 1255 C C . ASN A 1 156 ? 0.882 -5.601 3.347 1.00 91.56 156 ASN A C 1
ATOM 1257 O O . ASN A 1 156 ? 2.081 -5.455 3.118 1.00 91.56 156 ASN A O 1
ATOM 1261 N N . ILE A 1 157 ? -0.016 -5.511 2.365 1.00 95.06 157 ILE A N 1
ATOM 1262 C CA . ILE A 1 157 ? 0.340 -5.227 0.968 1.00 95.06 157 ILE A CA 1
ATOM 1263 C C . ILE A 1 157 ? 0.732 -3.761 0.813 1.00 95.06 157 ILE A C 1
ATOM 1265 O O . ILE A 1 157 ? 1.756 -3.455 0.201 1.00 95.06 157 ILE A O 1
ATOM 1269 N N . VAL A 1 158 ? -0.045 -2.865 1.422 1.00 93.31 158 VAL A N 1
ATOM 1270 C CA . VAL A 1 158 ? 0.198 -1.419 1.387 1.00 93.31 158 VAL A CA 1
ATOM 1271 C C . VAL A 1 158 ? 1.549 -1.071 2.022 1.00 93.31 158 VAL A C 1
ATOM 1273 O O . VAL A 1 158 ? 2.411 -0.482 1.370 1.00 93.31 158 VAL A O 1
ATOM 1276 N N . ASN A 1 159 ? 1.781 -1.501 3.264 1.00 90.50 159 ASN A N 1
ATOM 1277 C CA . ASN A 1 159 ? 3.031 -1.257 3.982 1.00 90.50 159 ASN A CA 1
ATOM 1278 C C . ASN A 1 159 ? 4.212 -1.949 3.302 1.00 90.50 159 ASN A C 1
ATOM 1280 O O . ASN A 1 159 ? 5.284 -1.358 3.198 1.00 90.50 159 ASN A O 1
ATOM 1284 N N . GLY A 1 160 ? 4.017 -3.163 2.777 1.00 91.31 160 GLY A N 1
ATOM 1285 C CA . GLY A 1 160 ? 5.044 -3.857 2.004 1.00 91.31 160 GLY A CA 1
ATOM 1286 C C . GLY A 1 160 ? 5.505 -3.046 0.787 1.00 91.31 160 GLY A C 1
ATOM 1287 O O . GLY A 1 160 ? 6.704 -2.975 0.521 1.00 91.31 160 GLY A O 1
ATOM 1288 N N . ALA A 1 161 ? 4.583 -2.392 0.074 1.00 92.38 161 ALA A N 1
ATOM 1289 C CA . ALA A 1 161 ? 4.916 -1.518 -1.052 1.00 92.38 161 ALA A CA 1
ATOM 1290 C C . ALA A 1 161 ? 5.646 -0.237 -0.607 1.00 92.38 161 ALA A C 1
ATOM 1292 O O . ALA A 1 161 ? 6.639 0.154 -1.223 1.00 92.38 161 ALA A O 1
ATOM 1293 N N . LEU A 1 162 ? 5.219 0.392 0.491 1.00 90.25 162 LEU A N 1
ATOM 1294 C CA . LEU A 1 162 ? 5.904 1.565 1.051 1.00 90.25 162 LEU A CA 1
ATOM 1295 C C . LEU A 1 162 ? 7.340 1.236 1.496 1.00 90.25 162 LEU A C 1
ATOM 1297 O O . LEU A 1 162 ? 8.277 1.977 1.189 1.00 90.25 162 LEU A O 1
ATOM 1301 N N . VAL A 1 163 ? 7.534 0.095 2.164 1.00 87.38 163 VAL A N 1
ATOM 1302 C CA . VAL A 1 163 ? 8.858 -0.400 2.578 1.00 87.38 163 VAL A CA 1
ATOM 1303 C C . VAL A 1 163 ? 9.736 -0.715 1.368 1.00 87.38 163 VAL A C 1
ATOM 1305 O O . VAL A 1 163 ? 10.929 -0.395 1.391 1.00 87.38 163 VAL A O 1
ATOM 1308 N N . PHE A 1 164 ? 9.164 -1.281 0.301 1.00 90.25 164 PHE A N 1
ATOM 1309 C CA . PHE A 1 164 ? 9.869 -1.498 -0.962 1.00 90.25 164 PHE A CA 1
ATOM 1310 C C . PHE A 1 164 ? 10.429 -0.182 -1.518 1.00 90.25 164 PHE A C 1
ATOM 1312 O O . PHE A 1 164 ? 11.632 -0.094 -1.760 1.00 90.25 164 PHE A O 1
ATOM 1319 N N . PHE A 1 165 ? 9.609 0.867 -1.642 1.00 87.56 165 PHE A N 1
ATOM 1320 C CA . PHE A 1 165 ? 10.077 2.159 -2.161 1.00 87.56 165 PHE A CA 1
ATOM 1321 C C . PHE A 1 165 ? 11.071 2.861 -1.233 1.00 87.56 165 PHE A C 1
ATOM 1323 O O . PHE A 1 165 ? 12.023 3.480 -1.710 1.00 87.56 165 PHE A O 1
ATOM 1330 N N . SER A 1 166 ? 10.900 2.739 0.084 1.00 85.38 166 SER A N 1
ATOM 1331 C CA . SER A 1 166 ? 11.865 3.253 1.062 1.00 85.38 166 SER A CA 1
ATOM 1332 C C . SER A 1 166 ? 13.235 2.576 0.913 1.00 85.38 166 SER A C 1
ATOM 1334 O O . SER A 1 166 ? 14.270 3.247 0.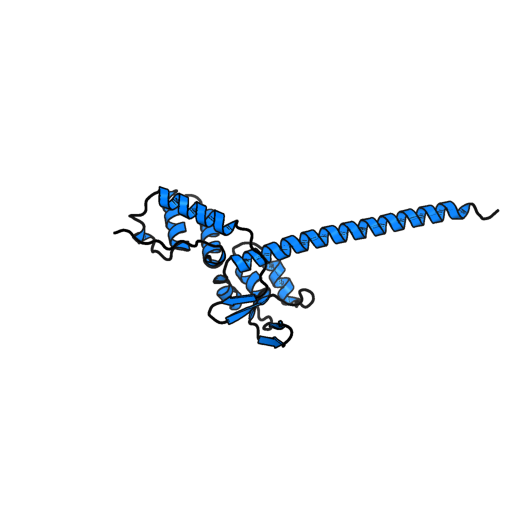838 1.00 85.38 166 SER A O 1
ATOM 1336 N N . SER A 1 167 ? 13.239 1.246 0.780 1.00 85.75 167 SER A N 1
ATOM 1337 C CA . SER A 1 167 ? 14.449 0.449 0.547 1.00 85.75 167 SER A CA 1
ATOM 1338 C C . SER A 1 167 ? 15.101 0.801 -0.790 1.00 85.75 167 SER A C 1
ATOM 1340 O O . SER A 1 167 ? 16.292 1.110 -0.826 1.00 85.75 167 SER A O 1
ATOM 1342 N N . LEU A 1 168 ? 14.309 0.873 -1.864 1.00 87.31 168 LEU A N 1
ATOM 1343 C CA . LEU A 1 168 ? 14.770 1.252 -3.198 1.00 87.31 168 LEU A CA 1
ATOM 1344 C C . LEU A 1 168 ? 15.399 2.654 -3.203 1.00 87.31 168 LEU A C 1
ATOM 1346 O O . LEU A 1 168 ? 16.492 2.846 -3.729 1.00 87.31 168 LEU A O 1
ATOM 1350 N N . SER A 1 169 ? 14.754 3.633 -2.565 1.00 86.00 169 SER A N 1
ATOM 1351 C CA . SER A 1 169 ? 15.273 5.001 -2.439 1.00 86.00 169 SER A CA 1
ATOM 1352 C C . SER A 1 169 ? 16.625 5.035 -1.719 1.00 86.00 169 SER A C 1
ATOM 1354 O O . SER A 1 169 ? 17.568 5.702 -2.161 1.00 86.00 169 SER A O 1
ATOM 1356 N N . LYS A 1 170 ? 16.763 4.263 -0.634 1.00 85.44 170 LYS A N 1
ATOM 1357 C CA . LYS A 1 170 ? 18.024 4.131 0.104 1.00 85.44 170 LYS A CA 1
ATOM 1358 C C . LYS A 1 170 ? 19.128 3.524 -0.766 1.00 85.44 170 LYS A C 1
ATOM 1360 O O . LYS A 1 170 ? 20.238 4.055 -0.775 1.00 85.44 170 LYS A O 1
ATOM 1365 N N . GLU A 1 171 ? 18.836 2.446 -1.488 1.00 89.06 171 GLU A N 1
ATOM 1366 C CA . GLU A 1 171 ? 19.794 1.777 -2.376 1.00 89.06 171 GLU A CA 1
ATOM 1367 C C . GLU A 1 171 ? 20.248 2.687 -3.520 1.00 89.06 171 GLU A C 1
ATOM 1369 O O . GLU A 1 171 ? 21.451 2.846 -3.743 1.00 89.06 171 GLU A O 1
ATOM 1374 N N . LEU A 1 172 ? 19.306 3.358 -4.187 1.00 89.06 172 LEU A N 1
ATOM 1375 C CA . LEU A 1 172 ? 19.601 4.301 -5.265 1.00 89.06 172 LEU A CA 1
ATOM 1376 C C . LEU A 1 172 ? 20.470 5.462 -4.777 1.00 89.06 172 LEU A C 1
ATOM 1378 O O . LEU A 1 172 ? 21.444 5.823 -5.436 1.00 89.06 172 LEU A O 1
ATOM 1382 N N . ARG A 1 173 ? 20.184 6.011 -3.590 1.00 90.44 173 ARG A N 1
ATOM 1383 C CA . ARG A 1 173 ? 21.007 7.069 -2.990 1.00 90.44 173 ARG A CA 1
ATOM 1384 C C . ARG A 1 173 ? 22.452 6.615 -2.776 1.00 90.44 173 ARG A C 1
ATOM 1386 O O . ARG A 1 173 ? 23.379 7.356 -3.101 1.00 90.44 173 ARG A O 1
ATOM 1393 N N . ILE A 1 174 ? 22.647 5.402 -2.256 1.00 91.62 174 ILE A N 1
ATOM 1394 C CA . ILE A 1 174 ? 23.981 4.818 -2.049 1.00 91.62 174 ILE A CA 1
ATOM 1395 C C . ILE A 1 174 ? 24.693 4.626 -3.394 1.00 91.62 174 ILE A C 1
ATOM 1397 O O . ILE A 1 174 ? 25.863 4.993 -3.529 1.00 91.62 174 ILE A O 1
ATOM 1401 N N . ALA A 1 175 ? 23.993 4.099 -4.401 1.00 92.44 175 ALA A N 1
ATOM 1402 C CA . ALA A 1 175 ? 24.546 3.880 -5.734 1.00 92.44 175 ALA A CA 1
ATOM 1403 C C . ALA A 1 175 ? 24.991 5.193 -6.402 1.00 92.44 175 ALA A C 1
ATOM 1405 O O . ALA A 1 175 ? 26.112 5.273 -6.908 1.00 92.44 175 ALA A O 1
ATOM 1406 N N . ILE A 1 176 ? 24.162 6.242 -6.336 1.00 92.12 176 ILE A N 1
ATOM 1407 C CA . ILE A 1 176 ? 24.481 7.578 -6.864 1.00 92.12 176 ILE A CA 1
ATOM 1408 C C . ILE A 1 176 ? 25.706 8.163 -6.153 1.00 92.12 176 ILE A C 1
ATOM 1410 O O . ILE A 1 176 ? 26.617 8.668 -6.812 1.00 92.12 176 ILE A O 1
ATOM 1414 N N . GLN A 1 177 ? 25.769 8.071 -4.820 1.00 92.06 177 GLN A N 1
ATOM 1415 C CA . GLN A 1 177 ? 26.902 8.574 -4.040 1.00 92.06 177 GLN A CA 1
ATOM 1416 C C . GLN A 1 177 ? 28.205 7.850 -4.397 1.00 92.06 177 GLN A C 1
ATOM 1418 O O . GLN A 1 177 ? 29.244 8.492 -4.581 1.00 92.06 177 GLN A O 1
ATOM 1423 N N . LYS A 1 178 ? 28.150 6.521 -4.537 1.00 93.00 178 LYS A N 1
ATOM 1424 C CA . LYS A 1 178 ? 29.295 5.707 -4.948 1.00 93.00 178 LYS A CA 1
ATOM 1425 C C . LYS A 1 178 ? 29.775 6.104 -6.342 1.00 93.00 178 LYS A C 1
ATOM 1427 O O . LYS A 1 178 ? 30.947 6.436 -6.503 1.00 93.00 178 LYS A O 1
ATOM 1432 N N . TYR A 1 179 ? 28.870 6.151 -7.320 1.00 93.06 179 TYR A N 1
ATOM 1433 C CA . TYR A 1 179 ? 29.200 6.533 -8.693 1.00 93.06 179 TYR A CA 1
ATOM 1434 C C . TYR A 1 179 ? 29.811 7.939 -8.764 1.00 93.06 179 TYR A C 1
ATOM 1436 O O . TYR A 1 179 ? 30.865 8.135 -9.368 1.00 93.06 179 TYR A O 1
ATOM 1444 N N . THR A 1 180 ? 29.201 8.909 -8.078 1.00 92.94 180 THR A N 1
ATOM 1445 C CA . THR A 1 180 ? 29.712 10.286 -7.996 1.00 92.94 180 THR A CA 1
ATOM 1446 C C . THR A 1 180 ? 31.131 10.321 -7.424 1.00 92.94 180 THR A C 1
ATOM 1448 O O . THR A 1 180 ? 32.010 10.971 -7.988 1.00 92.94 180 THR A O 1
ATOM 1451 N N . SER A 1 181 ? 31.392 9.567 -6.351 1.00 92.25 181 SER A N 1
ATOM 1452 C CA . SER A 1 181 ? 32.722 9.497 -5.727 1.00 92.25 181 SER A CA 1
ATOM 1453 C C . SER A 1 181 ? 33.766 8.879 -6.662 1.00 92.25 181 SER A C 1
ATOM 1455 O O . SER A 1 181 ? 34.889 9.374 -6.759 1.00 92.25 181 SER A O 1
ATOM 1457 N N . GLU A 1 182 ? 33.397 7.831 -7.402 1.00 92.44 182 GLU A N 1
ATOM 1458 C CA . GLU A 1 182 ? 34.272 7.198 -8.392 1.00 92.44 182 GLU A CA 1
ATOM 1459 C C . GLU A 1 182 ? 34.614 8.139 -9.554 1.00 92.44 182 GLU A C 1
ATOM 1461 O O . GLU A 1 182 ? 35.765 8.182 -9.997 1.00 92.44 182 GLU A O 1
ATOM 1466 N N . VAL A 1 183 ? 33.637 8.908 -10.046 1.00 92.00 183 VAL A N 1
ATOM 1467 C CA . VAL A 1 183 ? 33.849 9.904 -11.107 1.00 92.00 183 VAL A CA 1
ATOM 1468 C C . VAL A 1 183 ? 34.776 11.022 -10.626 1.00 92.00 183 VAL A C 1
ATOM 1470 O O . VAL A 1 183 ? 35.723 11.360 -11.338 1.00 92.00 183 VAL A O 1
ATOM 1473 N N . ILE A 1 184 ? 34.576 11.538 -9.407 1.00 90.69 184 ILE A N 1
ATOM 1474 C CA . ILE A 1 184 ? 35.459 12.546 -8.798 1.00 90.69 184 ILE A CA 1
ATOM 1475 C C . ILE A 1 184 ? 36.889 12.003 -8.671 1.00 90.69 184 ILE A C 1
ATOM 1477 O O . ILE A 1 184 ? 37.834 12.650 -9.121 1.00 90.69 184 ILE A O 1
ATOM 1481 N N . ALA A 1 185 ? 37.063 10.789 -8.140 1.00 88.44 185 ALA A N 1
ATOM 1482 C CA . ALA A 1 185 ? 38.380 10.171 -7.991 1.00 88.44 185 ALA A CA 1
ATOM 1483 C C . ALA A 1 185 ? 39.088 9.956 -9.342 1.00 88.44 185 ALA A C 1
ATOM 1485 O O . ALA A 1 185 ? 40.295 10.179 -9.455 1.00 88.44 185 ALA A O 1
ATOM 1486 N N . LYS A 1 186 ? 38.352 9.556 -10.389 1.00 88.31 186 LYS A N 1
ATOM 1487 C CA . LYS A 1 186 ? 38.885 9.461 -11.761 1.00 88.31 186 LYS A CA 1
ATOM 1488 C C . LYS A 1 186 ? 39.282 10.834 -12.312 1.00 88.31 186 LYS A C 1
ATOM 1490 O O . LYS A 1 186 ? 40.305 10.930 -12.985 1.00 88.31 186 LYS A O 1
ATOM 1495 N N . GLY A 1 187 ? 38.506 11.878 -12.022 1.00 83.12 187 GLY A N 1
ATOM 1496 C CA . GLY A 1 187 ? 38.813 13.261 -12.395 1.00 83.12 187 GLY A CA 1
ATOM 1497 C C . GLY A 1 187 ? 40.106 13.773 -11.755 1.00 83.12 187 GLY A C 1
ATOM 1498 O O . GLY A 1 187 ? 40.975 14.271 -12.468 1.00 83.12 187 GLY A O 1
ATOM 1499 N N . ILE A 1 188 ? 40.270 13.566 -10.444 1.00 80.69 188 ILE A N 1
ATOM 1500 C CA . ILE A 1 188 ? 41.487 13.928 -9.696 1.00 80.69 188 ILE A CA 1
ATOM 1501 C C . ILE A 1 188 ? 42.703 13.189 -10.267 1.00 80.69 188 ILE A C 1
ATOM 1503 O O . ILE A 1 188 ? 43.666 13.825 -10.685 1.00 80.69 188 ILE A O 1
ATOM 1507 N N . LYS A 1 189 ? 42.619 11.859 -10.426 1.00 75.19 189 LYS A N 1
ATOM 1508 C CA . LYS A 1 189 ? 43.702 11.057 -11.027 1.00 75.19 189 LYS A CA 1
ATOM 1509 C C . LYS A 1 189 ? 44.099 11.544 -12.423 1.00 75.19 189 LYS A C 1
ATOM 1511 O O . LYS A 1 189 ? 45.283 11.558 -12.757 1.00 75.19 189 LYS A O 1
ATOM 1516 N N . ARG A 1 190 ? 43.128 11.943 -13.255 1.00 69.44 190 ARG A N 1
ATOM 1517 C CA . ARG A 1 190 ? 43.401 12.512 -14.585 1.00 69.44 190 ARG A CA 1
ATOM 1518 C C . ARG A 1 190 ? 44.127 13.854 -14.492 1.00 69.44 190 ARG A C 1
ATOM 1520 O O . ARG A 1 190 ? 45.084 14.048 -15.231 1.00 69.44 190 ARG A O 1
ATOM 1527 N N . GLN A 1 191 ? 43.720 14.750 -13.593 1.00 66.50 191 GLN A N 1
ATOM 1528 C CA . GLN A 1 191 ? 44.414 16.027 -13.383 1.00 66.50 191 GLN A CA 1
ATOM 1529 C C . GLN A 1 191 ? 45.845 15.840 -12.866 1.00 66.50 191 GLN A C 1
ATOM 1531 O O . GLN A 1 191 ? 46.749 16.522 -13.345 1.00 66.50 191 GLN A O 1
ATOM 1536 N N . ASP A 1 192 ? 46.070 14.896 -11.953 1.00 66.31 192 ASP A N 1
ATOM 1537 C CA . ASP A 1 192 ? 47.410 14.599 -11.437 1.00 66.31 192 ASP A CA 1
ATOM 1538 C C . ASP A 1 192 ? 48.318 14.022 -12.532 1.00 66.31 192 ASP A C 1
ATOM 1540 O O . ASP A 1 192 ? 49.449 14.470 -12.703 1.00 66.31 192 ASP A O 1
ATOM 1544 N N . THR A 1 193 ? 47.794 13.114 -13.364 1.00 64.50 193 THR A N 1
ATOM 1545 C CA . THR A 1 193 ? 48.532 12.559 -14.515 1.00 64.50 193 THR A CA 1
ATOM 1546 C C . THR A 1 193 ? 48.896 13.647 -15.534 1.00 64.50 193 THR A C 1
ATOM 1548 O O . THR A 1 193 ? 50.006 13.656 -16.065 1.00 64.50 193 THR A O 1
ATOM 1551 N N . LEU A 1 194 ? 47.986 14.599 -15.784 1.00 61.25 194 LEU A N 1
ATOM 1552 C CA . LEU A 1 194 ? 48.238 15.738 -16.672 1.00 61.25 194 LEU A CA 1
ATOM 1553 C C . LEU A 1 194 ? 49.311 16.684 -16.114 1.00 61.25 194 LEU A C 1
ATOM 1555 O O . LEU A 1 194 ? 50.121 17.178 -16.889 1.00 61.25 194 LEU A O 1
ATOM 1559 N N . LYS A 1 195 ? 49.364 16.909 -14.794 1.00 59.38 195 LYS A N 1
ATOM 1560 C CA . LYS A 1 195 ? 50.416 17.724 -14.156 1.00 59.38 195 LYS A CA 1
ATOM 1561 C C . LYS A 1 195 ? 51.787 17.047 -14.199 1.00 59.38 195 LYS A C 1
ATOM 1563 O O . LYS A 1 195 ? 52.783 17.720 -14.442 1.00 59.38 195 LYS A O 1
ATOM 1568 N N . SER A 1 196 ? 51.850 15.731 -14.000 1.00 60.06 196 SER A N 1
ATOM 1569 C CA . SER A 1 196 ? 53.110 14.974 -14.034 1.00 60.06 196 SER A CA 1
ATOM 1570 C C . SER A 1 196 ? 53.655 14.738 -15.451 1.00 60.06 196 SER A C 1
ATOM 1572 O O . SER A 1 196 ? 54.856 14.542 -15.611 1.00 60.06 196 SER A O 1
ATOM 1574 N N . GLY A 1 197 ? 52.813 14.787 -16.491 1.00 56.34 197 GLY A N 1
ATOM 1575 C CA . GLY A 1 197 ? 53.223 14.584 -17.889 1.00 56.34 197 GLY A CA 1
ATOM 1576 C C . GLY A 1 197 ? 53.984 15.754 -18.530 1.00 56.34 197 GLY A C 1
ATOM 1577 O O . GLY A 1 197 ? 54.681 15.549 -19.519 1.00 56.34 197 GLY A O 1
ATOM 1578 N N . VAL A 1 198 ? 53.906 16.963 -17.961 1.00 54.94 198 VAL A N 1
ATOM 1579 C CA . VAL A 1 198 ? 54.574 18.171 -18.498 1.00 54.94 198 VAL A CA 1
ATOM 1580 C C . VAL A 1 198 ? 56.094 18.159 -18.250 1.00 54.94 198 VAL A C 1
ATOM 1582 O O . VAL A 1 198 ? 56.829 18.911 -18.878 1.00 54.94 198 VAL A O 1
ATOM 1585 N N . GLY A 1 199 ? 56.593 17.285 -17.367 1.00 56.25 199 GLY A N 1
ATOM 1586 C CA . GLY A 1 199 ? 58.017 17.192 -17.018 1.00 56.25 199 GLY A CA 1
ATOM 1587 C C . GLY A 1 199 ? 58.862 16.225 -17.860 1.00 56.25 199 GLY A C 1
ATOM 1588 O O . GLY A 1 199 ? 60.062 16.150 -17.630 1.00 56.25 199 GLY A O 1
ATOM 1589 N N . MET A 1 200 ? 58.275 15.471 -18.802 1.00 56.28 200 MET A N 1
ATOM 1590 C CA . MET A 1 200 ? 58.989 14.434 -19.579 1.00 56.28 200 MET A CA 1
ATOM 1591 C C . MET A 1 200 ? 59.394 14.855 -21.005 1.00 56.28 200 MET A C 1
ATOM 1593 O O . MET A 1 200 ? 59.814 14.012 -21.792 1.00 56.28 200 MET A O 1
ATOM 1597 N N . GLN A 1 201 ? 59.289 16.140 -21.354 1.00 51.44 201 GLN A N 1
ATOM 1598 C CA . GLN A 1 201 ? 59.888 16.695 -22.574 1.00 51.44 201 GLN A CA 1
ATOM 1599 C C . GLN A 1 201 ? 61.115 17.542 -22.205 1.00 51.44 201 GLN A C 1
ATOM 1601 O O . GLN A 1 201 ? 61.015 18.761 -22.073 1.00 51.44 201 GLN A O 1
ATOM 1606 N N . GLN A 1 202 ? 62.258 16.883 -22.009 1.00 43.34 202 GLN A N 1
ATOM 1607 C CA . GLN A 1 202 ? 63.601 17.468 -22.114 1.00 43.34 202 GLN A CA 1
ATOM 1608 C C . GLN A 1 202 ? 64.466 16.555 -22.973 1.00 43.34 202 GLN A C 1
ATOM 1610 O O . GLN A 1 202 ? 64.338 15.320 -22.808 1.00 43.34 202 GLN A O 1
#

pLDDT: mean 82.11, std 14.62, range [36.22, 97.81]

Foldseek 3Di:
DPDDFDFDQALQLDFLLLVLQLVVLVPDPDDDPLRSQLSNSCSGRVDDSVVCPPPDPVVSVVRVVSVVCRLPPDAAADQWDDDPNFIKGFDPDPVPDDPVLVVLCVVQDCDSVSLLQVCLSGIATWDDADPVGDTDGDDDDHRPVSSVSSSRGRSSNSVNVVVVVVVVVVVVVVVVVVVVVVVVVVVVVVVVVVVVVVPPDD

Sequence (202 aa):
MKVKVTLPENNSDITLLQFQKYEKLTKKKGLTNREFTARVVSIFSNLDYHSLDGVKLTDYEDIVSQITTALNTEVKFKNRFYLDGVEYGFIPNLNDITTAEYVDLVEYGTEPETLNKVMAILFRRITNEDAFGNYRIEKYSGTALSGEVMKQAPMNIVNGALVFFSSLSKELRIAIQKYTSEVIAKGIKRQDTLKSGVGMQQ

Secondary structure (DSSP, 8-state):
---------STTSSBHHHHHHHHHHHT-SS--HHHHHHHHHHHHH---GGGGTT--HHHHHHHHHHHHHHHHS-----SEEEETTEEEEE-S-GGG--HHHHHHHHHHTT-TTTHHHHHHHHEEEEEEE-TTS-EEEPPP--STTHHHHGGGSBHHHHHHHHHHHHHHHHHHHHHHHHHHHHHHHHHHHHHHHHHHHTTS--